Protein AF-A0A955X4P3-F1 (afdb_monomer)

Foldseek 3Di:
DDAQAEAEEADFADDPPDPADDDPFGHHLVLQFPVADQVLLLLLLVVLLPFDWQAFEPDFDADSPPRHTQHGTWGDLSHYIYRSSSSVCCNVRVGDTDPVSSVQSVDVHDPSPVCPCVLRVDHDYDYPPDPDPDPPSCVSYHYDNPSHQLVSLQSGQADADPQFDDQVLLQVLQVVLDDPQDHWGWDDDNQWTWTWDHHNNDTDTHTHRGYHSVVSNLSRLSRHDADPVAFDDQVVLQVLQVVDDAPFWGKGFLDDDVVVQKTKIKIATPPDDDPPSDDDDDDDDDFADKDADPRRMIIGMHGGHGPSSSNSCSVPVVRPPDSPPPCVVVVVVVVVVVPDPDPDDD

Solvent-accessible surface area (backbone atoms only — not comparable to full-atom values): 20036 Å² total; per-residue (Å²): 133,85,80,69,45,62,29,41,37,43,72,68,58,45,61,90,89,44,102,75,84,62,72,76,42,43,47,62,66,77,66,35,54,69,69,30,55,74,70,59,19,51,52,43,19,53,48,56,68,68,37,48,56,64,33,32,45,82,57,72,43,60,38,93,83,80,59,46,82,33,50,36,36,32,25,27,63,78,48,43,32,30,42,54,32,40,25,52,43,17,55,78,38,17,35,62,73,58,66,77,57,54,50,42,55,73,52,93,41,78,71,65,51,89,59,51,64,76,62,34,75,64,68,48,76,42,62,85,92,58,88,72,71,82,57,88,80,49,82,55,60,44,79,40,52,54,72,39,38,54,46,44,48,69,69,29,83,62,69,53,42,95,63,39,55,54,71,67,60,48,34,54,53,30,52,75,67,38,52,102,55,23,41,49,43,64,44,85,48,67,66,19,37,34,40,40,39,30,43,81,82,39,80,45,67,35,42,40,66,32,35,32,66,64,62,48,47,54,63,50,50,79,66,44,68,53,48,84,91,52,53,55,53,60,67,58,49,33,52,56,37,68,72,54,83,56,97,61,40,50,54,40,58,79,46,72,44,75,96,75,42,32,29,38,35,38,39,33,39,69,90,58,79,80,80,68,97,78,80,81,87,85,77,93,83,50,70,73,44,70,48,80,45,97,83,67,25,36,39,36,30,35,60,55,36,14,68,68,52,42,54,47,40,50,61,58,58,60,59,61,61,64,96,67,63,64,65,54,54,52,49,54,53,51,54,61,55,72,71,55,82,82,80,76,85,128

Mean predicted aligned error: 8.3 Å

Nearest PDB structures (foldseek):
  6m37-assembly1_C-2  TM=3.933E-01  e=4.438E+00  Bacillus subtilis subsp. subtilis str. 168
  5vl3-assembly4_E  TM=2.940E-01  e=4.438E+00  Mus musculus
  6bj2-assembly1_E  TM=1.758E-01  e=2.943E+00  Homo sapiens
  2hkh-assembly1_H  TM=1.773E-01  e=6.692E+00  Mus musculus

Radius of gyration: 22.98 Å; Cα contacts (8 Å, |Δi|>4): 540; chains: 1; bounding box: 61×50×58 Å

Secondary structure (DSSP, 8-state):
-PPPEEEEE------SS-SSSS-TTPPPGGGGTT-S-HHHHHHHHHHHHTSEEEEEESSPPBPTTT--B--SEEEE-SSEEEETTHHHHHHHH-----HHHHHHHHSS-S---TTHHHHSSS--EE-TTS-PPPPTT-TTEEEE-HHHHHHHHHHSPP---TTPPPHHHHHHHHHHH-BTTEEEEEEEETTEEEEEEEETTEEEEEEEE---HHHHHHHHHTT----GGGBPPHHHHHHHHHHS--SSEEEEEEEEEGGGTEEEEEEEETTPPPPPS-----S---TT-EEE-TTS-EEEEEE--BHHHHHHIIIIIISS--TTSHHHHHHHHHHHHHTS------

Structure (mmCIF, N/CA/C/O backbone):
data_AF-A0A955X4P3-F1
#
_entry.id   AF-A0A955X4P3-F1
#
loop_
_atom_site.group_PDB
_atom_site.id
_atom_site.type_symbol
_atom_site.label_atom_id
_atom_site.label_alt_id
_atom_site.label_comp_id
_atom_site.label_asym_id
_atom_site.label_entity_id
_atom_site.label_seq_id
_atom_site.pdbx_PDB_ins_code
_atom_site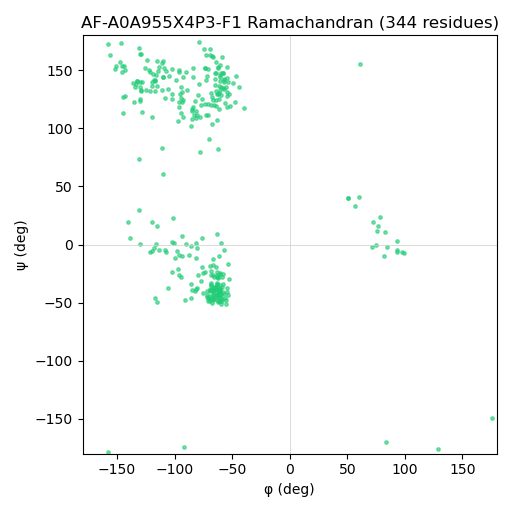.Cartn_x
_atom_site.Cartn_y
_atom_site.Cartn_z
_atom_site.occupancy
_atom_site.B_iso_or_equiv
_atom_site.auth_seq_id
_atom_site.auth_comp_id
_atom_site.auth_asym_id
_atom_site.auth_atom_id
_atom_site.pdbx_PDB_model_num
ATOM 1 N N . MET A 1 1 ? -11.609 32.412 4.216 1.00 49.28 1 MET A N 1
ATOM 2 C CA . MET A 1 1 ? -10.731 31.223 4.198 1.00 49.28 1 MET A CA 1
ATOM 3 C C . MET A 1 1 ? -11.564 30.040 4.663 1.00 49.28 1 MET A C 1
ATOM 5 O O . MET A 1 1 ? -11.996 30.043 5.808 1.00 49.28 1 MET A O 1
ATOM 9 N N . SER A 1 2 ? -11.904 29.105 3.779 1.00 59.25 2 SER A N 1
ATOM 10 C CA . SER A 1 2 ? -12.617 27.881 4.164 1.00 59.25 2 SER A CA 1
ATOM 11 C C . SER A 1 2 ? -11.696 27.015 5.026 1.00 59.25 2 SER A C 1
ATOM 13 O O . SER A 1 2 ? -10.557 26.759 4.642 1.00 59.25 2 SER A O 1
ATOM 15 N N . LYS A 1 3 ? -12.163 26.604 6.211 1.00 68.88 3 LYS A N 1
ATOM 16 C CA . LYS A 1 3 ? -11.425 25.690 7.091 1.00 68.88 3 LYS A CA 1
ATOM 17 C C . LYS A 1 3 ? -11.224 24.361 6.358 1.00 68.88 3 LYS A C 1
ATOM 19 O O . LYS A 1 3 ? -12.198 23.783 5.879 1.00 68.88 3 LYS A O 1
ATOM 24 N N . GLU A 1 4 ? -9.976 23.916 6.259 1.00 78.75 4 GLU A N 1
ATOM 25 C CA . GLU A 1 4 ? -9.631 22.607 5.706 1.00 78.75 4 GLU A CA 1
ATOM 26 C C . GLU A 1 4 ? -10.245 21.517 6.600 1.00 78.75 4 GLU A C 1
ATOM 28 O O . GLU A 1 4 ? -10.137 21.585 7.828 1.00 78.75 4 GLU A O 1
ATOM 33 N N . LEU A 1 5 ? -10.959 20.566 5.998 1.00 83.38 5 LEU A N 1
ATOM 34 C CA . LEU A 1 5 ? -11.615 19.471 6.712 1.00 83.38 5 LEU A CA 1
ATOM 35 C C . LEU A 1 5 ? -10.767 18.214 6.527 1.00 83.38 5 LEU A C 1
ATOM 37 O O . LEU A 1 5 ? -10.506 17.821 5.394 1.00 83.38 5 LEU A O 1
ATOM 41 N N . THR A 1 6 ? -10.361 17.571 7.617 1.00 89.00 6 THR A N 1
ATOM 42 C CA . THR A 1 6 ? -9.659 16.282 7.571 1.00 89.00 6 THR A CA 1
ATOM 43 C C . THR A 1 6 ? -10.592 15.187 8.068 1.00 89.00 6 THR A C 1
ATOM 45 O O . THR A 1 6 ? -11.134 15.311 9.164 1.00 89.00 6 THR A O 1
ATOM 48 N N . LEU A 1 7 ? -10.772 14.135 7.269 1.00 91.94 7 LEU A N 1
ATOM 49 C CA . LEU A 1 7 ? -11.455 12.909 7.672 1.00 91.94 7 LEU A CA 1
ATOM 50 C C . LEU A 1 7 ? -10.428 11.879 8.140 1.00 91.94 7 LEU A C 1
ATOM 52 O O . LEU A 1 7 ? -9.464 11.589 7.428 1.00 91.94 7 LEU A O 1
ATOM 56 N N . GLU A 1 8 ? -10.658 11.306 9.314 1.00 94.12 8 GLU A N 1
ATOM 57 C CA . GLU A 1 8 ? -9.875 10.182 9.818 1.00 94.12 8 GLU A CA 1
ATOM 58 C C . GLU A 1 8 ? -10.433 8.875 9.245 1.00 94.12 8 GLU A C 1
ATOM 60 O O . GLU A 1 8 ? -11.593 8.514 9.446 1.00 94.12 8 GLU A O 1
ATOM 65 N N . MET A 1 9 ? -9.610 8.170 8.486 1.00 95.31 9 MET A N 1
ATOM 66 C CA . MET A 1 9 ? -9.970 6.925 7.822 1.00 95.31 9 MET A CA 1
ATOM 67 C C . MET A 1 9 ? -9.938 5.783 8.835 1.00 95.31 9 MET A C 1
ATOM 69 O O . MET A 1 9 ? -9.006 5.713 9.623 1.00 95.31 9 MET A O 1
ATOM 73 N N . VAL A 1 10 ? -10.913 4.872 8.815 1.00 97.00 10 VAL A N 1
ATOM 74 C CA . VAL A 1 10 ? -11.000 3.736 9.753 1.00 97.00 10 VAL A CA 1
ATOM 75 C C . VAL A 1 10 ? -11.584 2.499 9.070 1.00 97.00 10 VAL A C 1
ATOM 77 O O . VAL A 1 10 ? -12.410 2.613 8.165 1.00 97.00 10 VAL A O 1
ATOM 80 N N . GLY A 1 11 ? -11.155 1.304 9.490 1.00 96.19 11 GLY A N 1
ATOM 81 C CA . GLY A 1 11 ? -11.701 0.041 8.980 1.00 96.19 11 GLY A CA 1
ATOM 82 C C . GLY A 1 11 ? -11.179 -0.387 7.610 1.00 96.19 11 GLY A C 1
ATOM 83 O O . GLY A 1 11 ? -11.855 -1.134 6.904 1.00 96.19 11 GLY A O 1
ATOM 84 N N . TYR A 1 12 ? -9.996 0.096 7.232 1.00 94.56 12 TYR A N 1
ATOM 85 C CA . TYR A 1 12 ? -9.274 -0.361 6.048 1.00 94.56 12 TYR A CA 1
ATOM 86 C C . TYR A 1 12 ? -8.304 -1.466 6.460 1.00 94.56 12 TYR A C 1
ATOM 88 O O . TYR A 1 12 ? -7.549 -1.303 7.422 1.00 94.56 12 TYR A O 1
ATOM 96 N N . TRP A 1 13 ? -8.337 -2.571 5.722 1.00 94.06 13 TRP A N 1
ATOM 97 C CA . TRP A 1 13 ? -7.683 -3.831 6.069 1.00 94.06 13 TRP A CA 1
ATOM 98 C C . TRP A 1 13 ? -6.688 -4.253 4.995 1.00 94.06 13 TRP A C 1
ATOM 100 O O . TRP A 1 13 ? -6.935 -4.009 3.811 1.00 94.06 13 TRP A O 1
ATOM 110 N N . ALA A 1 14 ? -5.616 -4.939 5.397 1.00 89.75 14 ALA A N 1
ATOM 111 C CA . ALA A 1 14 ? -4.715 -5.598 4.457 1.00 89.75 14 ALA A CA 1
ATOM 112 C C . ALA A 1 14 ? -5.484 -6.611 3.590 1.00 89.75 14 ALA A C 1
ATOM 114 O O . ALA A 1 14 ? -6.477 -7.206 4.025 1.00 89.75 14 ALA A O 1
ATOM 115 N N . SER A 1 15 ? -5.054 -6.781 2.340 1.00 79.62 15 SER A N 1
ATOM 116 C CA . SER A 1 15 ? -5.562 -7.849 1.475 1.00 79.62 15 SER A CA 1
ATOM 117 C C . SER A 1 15 ? -5.031 -9.203 1.959 1.00 79.62 15 SER A C 1
ATOM 119 O O . SER A 1 15 ? -3.918 -9.276 2.470 1.00 79.62 15 SER A O 1
ATOM 121 N N . LEU A 1 16 ? -5.836 -10.264 1.831 1.00 67.00 16 LEU A N 1
ATOM 122 C CA . LEU A 1 16 ? -5.418 -11.633 2.172 1.00 67.00 16 LEU A CA 1
ATOM 123 C C . LEU A 1 16 ? -4.592 -12.283 1.063 1.00 67.00 16 LEU A C 1
ATOM 125 O O . LEU A 1 16 ? -3.675 -13.046 1.345 1.00 67.00 16 LEU A O 1
ATOM 129 N N . ASP A 1 17 ? -4.978 -12.000 -0.181 1.00 54.81 17 ASP A N 1
ATOM 130 C CA . ASP A 1 17 ? -4.582 -12.782 -1.355 1.00 54.81 17 ASP A CA 1
ATOM 131 C C . ASP A 1 17 ? -3.562 -12.052 -2.224 1.00 54.81 17 ASP A C 1
ATOM 133 O O . ASP A 1 17 ? -3.057 -12.599 -3.200 1.00 54.81 17 ASP A O 1
ATOM 137 N N . THR A 1 18 ? -3.277 -10.796 -1.898 1.00 50.31 18 THR A N 1
ATOM 138 C CA . THR A 1 18 ? -2.314 -9.997 -2.631 1.00 50.31 18 THR A CA 1
ATOM 139 C C . THR A 1 18 ? -1.437 -9.276 -1.635 1.00 50.31 18 THR A C 1
ATOM 141 O O . THR A 1 18 ? -1.903 -8.455 -0.847 1.00 50.31 18 THR A O 1
ATOM 144 N N . ASP A 1 19 ? -0.137 -9.513 -1.748 1.00 51.69 19 ASP A N 1
ATOM 145 C CA . ASP A 1 19 ? 0.867 -8.609 -1.206 1.00 51.69 19 ASP A CA 1
ATOM 146 C C . ASP A 1 19 ? 0.710 -7.172 -1.769 1.00 51.69 19 ASP A C 1
ATOM 148 O O . ASP A 1 19 ? 1.418 -6.278 -1.324 1.00 51.69 19 ASP A O 1
ATOM 152 N N . ASP A 1 20 ? -0.196 -6.911 -2.721 1.00 52.44 20 ASP A N 1
ATOM 153 C CA . ASP A 1 20 ? 0.110 -6.011 -3.834 1.00 52.44 20 ASP A CA 1
ATOM 154 C C . ASP A 1 20 ? -0.774 -4.771 -4.046 1.00 52.44 20 ASP A C 1
ATOM 156 O O . ASP A 1 20 ? -0.419 -3.951 -4.880 1.00 52.44 20 ASP A O 1
ATOM 160 N N . GLU A 1 21 ? -1.886 -4.541 -3.335 1.00 52.06 21 GLU A N 1
ATOM 161 C CA . GLU A 1 21 ? -2.761 -3.396 -3.713 1.00 52.06 21 GLU A CA 1
ATOM 162 C C . GLU A 1 21 ? -3.181 -2.448 -2.581 1.00 52.06 21 GLU A C 1
ATOM 164 O O . GLU A 1 21 ? -3.891 -1.466 -2.806 1.00 52.06 21 GLU A O 1
ATOM 169 N N . GLY A 1 22 ? -2.740 -2.701 -1.349 1.00 63.69 22 GLY A N 1
ATOM 170 C CA . GLY A 1 22 ? -3.047 -1.837 -0.209 1.00 63.69 22 GLY A CA 1
ATOM 171 C C . GLY A 1 22 ? -1.934 -0.828 0.092 1.00 63.69 22 GLY A C 1
ATOM 172 O O . GLY A 1 22 ? -0.761 -1.154 -0.079 1.00 63.69 22 GLY A O 1
ATOM 173 N N . PRO A 1 23 ? -2.258 0.365 0.633 1.00 70.12 23 PRO A N 1
ATOM 174 C CA . PRO A 1 23 ? -1.292 1.157 1.385 1.00 70.12 23 PRO A CA 1
ATOM 175 C C . PRO A 1 23 ? -0.497 0.267 2.355 1.00 70.12 23 PRO A C 1
ATOM 177 O O . PRO A 1 23 ? -1.104 -0.567 3.040 1.00 70.12 23 PRO A O 1
ATOM 180 N N . PRO A 1 24 ? 0.835 0.418 2.443 1.00 78.31 24 PRO A N 1
ATOM 181 C CA . PRO A 1 24 ? 1.623 -0.379 3.368 1.00 78.31 24 PRO A CA 1
ATOM 182 C C . PRO A 1 24 ? 1.165 -0.132 4.807 1.00 78.31 24 PRO A C 1
ATOM 184 O O . PRO A 1 24 ? 0.754 0.971 5.173 1.00 78.31 24 PRO A O 1
ATOM 187 N N . GLY A 1 25 ? 1.238 -1.182 5.621 1.00 84.25 25 GLY A N 1
ATOM 188 C CA . GLY A 1 25 ? 0.900 -1.125 7.042 1.00 84.25 25 GLY A CA 1
ATOM 189 C C . GLY A 1 25 ? -0.592 -1.111 7.366 1.00 84.25 25 GLY A C 1
ATOM 190 O O . GLY A 1 25 ? -0.964 -0.792 8.496 1.00 84.25 25 GLY A O 1
ATOM 191 N N . LEU A 1 26 ? -1.458 -1.472 6.413 1.00 91.19 26 LEU A N 1
ATOM 192 C CA . LEU A 1 26 ? -2.841 -1.795 6.747 1.00 91.19 26 LEU A CA 1
ATOM 193 C C . LEU A 1 26 ? -2.899 -3.001 7.705 1.00 91.19 26 LEU A C 1
ATOM 195 O O . LEU A 1 26 ? -2.189 -3.983 7.495 1.00 91.19 26 LEU A O 1
ATOM 199 N N . PRO A 1 27 ? -3.746 -2.953 8.747 1.00 93.12 27 PRO A N 1
ATOM 200 C CA . PRO A 1 27 ? -3.848 -4.041 9.710 1.00 93.12 27 PRO A CA 1
ATOM 201 C C . PRO A 1 27 ? -4.567 -5.272 9.151 1.00 93.12 27 PRO A C 1
ATOM 203 O O . PRO A 1 27 ? -5.472 -5.159 8.318 1.00 93.12 27 PRO A O 1
ATOM 206 N N . ASP A 1 28 ? -4.224 -6.447 9.682 1.00 92.88 28 ASP A N 1
ATOM 207 C CA . ASP A 1 28 ? -5.004 -7.671 9.491 1.00 92.88 28 ASP A CA 1
ATOM 208 C C . ASP A 1 28 ? -6.145 -7.737 10.529 1.00 92.88 28 ASP A C 1
ATOM 210 O O . ASP A 1 28 ? -5.882 -7.836 11.734 1.00 92.88 28 ASP A O 1
ATOM 214 N N . PRO A 1 29 ? -7.423 -7.719 10.105 1.00 95.44 29 PRO A N 1
ATOM 215 C CA . PRO A 1 29 ? -8.558 -7.732 11.025 1.00 95.44 29 PRO A CA 1
ATOM 216 C C . PRO A 1 29 ? -8.647 -9.016 11.860 1.00 95.44 29 PRO A C 1
ATOM 218 O O . PRO A 1 29 ? -9.288 -9.010 12.912 1.00 95.44 29 PRO A O 1
ATOM 221 N N . ARG A 1 30 ? -7.995 -10.113 11.449 1.00 94.94 30 ARG A N 1
ATOM 222 C CA . ARG A 1 30 ? -7.978 -11.379 12.202 1.00 94.94 30 ARG A CA 1
ATOM 223 C C . ARG A 1 30 ? -7.324 -11.229 13.575 1.00 94.94 30 ARG A C 1
ATOM 225 O O . ARG A 1 30 ? -7.741 -11.897 14.517 1.00 94.94 30 ARG A O 1
ATOM 232 N N . GLY A 1 31 ? -6.382 -10.294 13.725 1.00 93.88 31 GLY A N 1
ATOM 233 C CA . GLY A 1 31 ? -5.756 -9.977 15.012 1.00 93.88 31 GLY A CA 1
ATOM 234 C C . GLY A 1 31 ? -6.705 -9.350 16.044 1.00 93.88 31 GLY A C 1
ATOM 235 O O . GLY A 1 31 ? -6.357 -9.268 17.222 1.00 93.88 31 GLY A O 1
ATOM 236 N N . LEU A 1 32 ? -7.901 -8.927 15.621 1.00 95.69 32 LEU A N 1
ATOM 237 C CA . LEU A 1 32 ? -8.857 -8.152 16.417 1.00 95.69 32 LEU A CA 1
ATOM 238 C C . LEU A 1 32 ? -10.162 -8.898 16.741 1.00 95.69 32 LEU A C 1
ATOM 240 O O . LEU A 1 32 ? -10.997 -8.364 17.472 1.00 95.69 32 LEU A O 1
ATOM 244 N N . VAL A 1 33 ? -10.354 -10.106 16.208 1.00 96.69 33 VAL A N 1
ATOM 245 C CA . VAL A 1 33 ? -11.608 -10.867 16.339 1.00 96.69 33 VAL A CA 1
ATOM 246 C C . VAL A 1 33 ? -11.951 -11.138 17.804 1.00 96.69 33 VAL A C 1
ATOM 248 O O . VAL A 1 33 ? -11.093 -11.540 18.588 1.00 96.69 33 VAL A O 1
ATOM 251 N N . GLY A 1 34 ? -13.223 -10.946 18.164 1.00 93.38 34 GLY A N 1
ATOM 252 C CA . GLY A 1 34 ? -13.746 -11.302 19.488 1.00 93.38 34 GLY A CA 1
ATOM 253 C C . GLY A 1 34 ? -13.360 -10.349 20.621 1.00 93.38 34 GLY A C 1
ATOM 254 O O . GLY A 1 34 ? -13.549 -10.699 21.783 1.00 93.38 34 GLY A O 1
ATOM 255 N N . ARG A 1 35 ? -12.808 -9.167 20.318 1.00 92.38 35 ARG A N 1
ATOM 256 C CA . ARG A 1 35 ? -12.302 -8.225 21.336 1.00 92.38 35 ARG A CA 1
ATOM 257 C C . ARG A 1 35 ? -13.274 -7.096 21.700 1.00 92.38 35 ARG A C 1
ATOM 259 O O . ARG A 1 35 ? -12.982 -6.332 22.612 1.00 92.38 35 ARG A O 1
ATOM 266 N N . CYS A 1 36 ? -14.409 -6.978 21.011 1.00 91.81 36 CYS A N 1
ATOM 267 C CA . CYS A 1 36 ? -15.490 -6.039 21.328 1.00 91.81 36 CYS A CA 1
ATOM 268 C C . CYS A 1 36 ? -16.687 -6.767 21.965 1.00 91.81 36 CYS A C 1
ATOM 270 O O . CYS A 1 36 ? -17.008 -7.895 21.590 1.00 91.81 36 CYS A O 1
ATOM 272 N N . GLY A 1 37 ? -17.387 -6.128 22.909 1.00 92.88 37 GLY A N 1
ATOM 273 C CA . GLY A 1 37 ? -18.596 -6.699 23.503 1.00 92.88 37 GLY A CA 1
ATOM 274 C C . GLY A 1 37 ? -19.736 -6.866 22.486 1.00 92.88 37 GLY A C 1
ATOM 275 O O . GLY A 1 37 ? -19.909 -6.058 21.574 1.00 92.88 37 GLY A O 1
ATOM 276 N N . ILE A 1 38 ? -20.580 -7.893 22.647 1.00 91.50 38 ILE A N 1
ATOM 277 C CA . ILE A 1 38 ? -21.703 -8.173 21.722 1.00 91.50 38 ILE A CA 1
ATOM 278 C C . ILE A 1 38 ? -22.717 -7.015 21.674 1.00 91.50 38 ILE A C 1
ATOM 280 O O . ILE A 1 38 ? -23.246 -6.678 20.615 1.00 91.50 38 ILE A O 1
ATOM 284 N N . VAL A 1 39 ? -23.023 -6.411 22.824 1.00 88.44 39 VAL A N 1
ATOM 285 C CA . VAL A 1 39 ? -23.986 -5.299 22.901 1.00 88.44 39 VAL A CA 1
ATOM 286 C C . VAL A 1 39 ? -23.411 -4.050 22.234 1.00 88.44 39 VAL A C 1
ATOM 288 O O . VAL A 1 39 ? -24.057 -3.468 21.363 1.00 88.44 39 VAL A O 1
ATOM 291 N N . GLU A 1 40 ? -22.174 -3.699 22.584 1.00 91.50 40 GLU A N 1
ATOM 292 C CA . GLU A 1 40 ? -21.441 -2.558 22.026 1.00 91.50 40 GLU A CA 1
ATOM 293 C C . GLU A 1 40 ? -21.284 -2.680 20.508 1.00 91.50 40 GLU A C 1
ATOM 295 O O . GLU A 1 40 ? -21.609 -1.749 19.772 1.00 91.50 40 GLU A O 1
ATOM 300 N N . SER A 1 41 ? -20.883 -3.856 20.017 1.00 93.88 41 SER A N 1
ATOM 301 C CA . SER A 1 41 ? -20.715 -4.102 18.582 1.00 93.88 41 SER A CA 1
ATOM 302 C C . SER A 1 41 ? -22.010 -3.919 17.791 1.00 93.88 41 SER A C 1
ATOM 304 O O . SER A 1 41 ? -21.993 -3.342 16.705 1.00 93.88 41 SER A O 1
ATOM 306 N N . ARG A 1 42 ? -23.163 -4.333 18.325 1.00 93.56 42 ARG A N 1
ATOM 307 C CA . ARG A 1 42 ? -24.455 -4.117 17.650 1.00 93.56 42 ARG A CA 1
ATOM 308 C C . ARG A 1 42 ? -24.829 -2.639 17.561 1.00 93.56 42 ARG A C 1
ATOM 310 O O . ARG A 1 42 ? -25.348 -2.218 16.529 1.00 93.56 42 ARG A O 1
ATOM 317 N N . GLN A 1 43 ? -24.598 -1.861 18.618 1.00 92.12 43 GLN A N 1
ATOM 318 C CA . GLN A 1 43 ? -24.861 -0.419 18.604 1.00 92.12 43 GLN A CA 1
ATOM 319 C C . GLN A 1 43 ? -23.922 0.300 17.632 1.00 92.12 43 GLN A C 1
ATOM 321 O O . GLN A 1 43 ? -24.376 1.068 16.783 1.00 92.12 43 GLN A O 1
ATOM 326 N N . LEU A 1 44 ? -22.631 -0.016 17.703 1.00 94.62 44 LEU A N 1
ATOM 327 C CA . LEU A 1 44 ? -21.608 0.548 16.835 1.00 94.62 44 LEU A CA 1
ATOM 328 C C . LEU A 1 44 ? -21.861 0.210 15.358 1.00 94.62 44 LEU A C 1
ATOM 330 O O . LEU A 1 44 ? -21.772 1.092 14.510 1.00 94.62 44 LEU A O 1
ATOM 334 N N . ALA A 1 45 ? -22.263 -1.023 15.038 1.00 96.38 45 ALA A N 1
ATOM 335 C CA . ALA A 1 45 ? -22.616 -1.406 13.672 1.00 96.38 45 ALA A CA 1
ATOM 336 C C . ALA A 1 45 ? -23.804 -0.599 13.119 1.00 96.38 45 ALA A C 1
ATOM 338 O O . ALA A 1 45 ? -23.724 -0.108 11.996 1.00 96.38 45 ALA A O 1
ATOM 339 N N . LYS A 1 46 ? -24.865 -0.385 13.916 1.00 94.62 46 LYS A N 1
ATOM 340 C CA . LYS A 1 46 ? -26.003 0.464 13.510 1.00 94.62 46 LYS A CA 1
ATOM 341 C C . LYS A 1 46 ? -25.575 1.903 13.234 1.00 94.62 46 LYS A C 1
ATOM 343 O O . LYS A 1 46 ? -26.028 2.502 12.262 1.00 94.62 46 LYS A O 1
ATOM 348 N N . TYR A 1 47 ? -24.702 2.453 14.076 1.00 94.50 47 TYR A N 1
ATOM 349 C CA . TYR A 1 47 ? -24.132 3.781 13.860 1.00 94.50 47 TYR A CA 1
ATOM 350 C C . TYR A 1 47 ? -23.355 3.837 12.532 1.00 94.50 47 TYR A C 1
ATOM 352 O O . TYR A 1 47 ? -23.626 4.712 11.709 1.00 94.50 47 TYR A O 1
ATOM 360 N N . LEU A 1 48 ? -22.478 2.862 12.267 1.00 96.06 48 LEU A N 1
ATOM 361 C CA . LEU A 1 48 ? -21.695 2.785 11.027 1.00 96.06 48 LEU A CA 1
ATOM 362 C C . LEU A 1 48 ? -22.573 2.666 9.771 1.00 96.06 48 LEU A C 1
ATOM 364 O O . LEU A 1 48 ? -22.260 3.276 8.751 1.00 96.06 48 LEU A O 1
ATOM 368 N N . GLU A 1 49 ? -23.671 1.908 9.840 1.00 95.56 49 GLU A N 1
ATOM 369 C CA . GLU A 1 49 ? -24.648 1.744 8.750 1.00 95.56 49 GLU A CA 1
ATOM 370 C C . GLU A 1 49 ? -25.448 3.030 8.474 1.00 95.56 49 GLU A C 1
ATOM 372 O O . GLU A 1 49 ? -25.950 3.217 7.367 1.00 95.56 49 GLU A O 1
ATOM 377 N N . SER A 1 50 ? -25.538 3.938 9.452 1.00 92.81 50 SER A N 1
ATOM 378 C CA . SER A 1 50 ? -26.262 5.212 9.339 1.00 92.81 50 SER A CA 1
ATOM 379 C C . SER A 1 50 ? -25.450 6.360 8.718 1.00 92.81 50 SER A C 1
ATOM 381 O O . SER A 1 50 ? -25.968 7.474 8.578 1.00 92.81 50 SER A O 1
ATOM 383 N N . GLY A 1 51 ? -24.182 6.107 8.369 1.00 91.75 51 GLY A N 1
ATOM 384 C CA . GLY A 1 51 ? -23.271 7.106 7.810 1.00 91.75 51 GLY A CA 1
ATOM 385 C C . GLY A 1 51 ? -23.712 7.655 6.448 1.00 91.75 51 GLY A C 1
ATOM 386 O O . GLY A 1 51 ? -24.441 7.016 5.688 1.00 91.75 51 GLY A O 1
ATOM 387 N N . VAL A 1 52 ? -23.237 8.856 6.116 1.00 89.62 52 VAL A N 1
ATOM 388 C CA . VAL A 1 52 ? -23.498 9.513 4.827 1.00 89.62 52 VAL A CA 1
ATOM 389 C C . VAL A 1 52 ? -22.565 8.936 3.768 1.00 89.62 52 VAL A C 1
ATOM 391 O O . VAL A 1 52 ? -21.353 8.899 3.966 1.00 89.62 52 VAL A O 1
ATOM 394 N N . VAL A 1 53 ? -23.112 8.500 2.632 1.00 89.06 53 VAL A N 1
ATOM 395 C CA . VAL A 1 53 ? -22.315 7.984 1.509 1.00 89.06 53 VAL A CA 1
ATOM 396 C C . VAL A 1 53 ? -21.504 9.118 0.884 1.00 89.06 53 VAL A C 1
ATOM 398 O O . VAL A 1 53 ? -22.081 10.061 0.352 1.00 89.06 53 VAL A O 1
ATOM 401 N N . ILE A 1 54 ? -20.176 8.997 0.888 1.00 86.25 54 ILE A N 1
ATOM 402 C CA . ILE A 1 54 ? -19.268 9.945 0.216 1.00 86.25 54 ILE A CA 1
ATOM 403 C C . ILE A 1 54 ? -18.734 9.412 -1.109 1.00 86.25 54 ILE A C 1
ATOM 405 O O . ILE A 1 54 ? -18.353 10.190 -1.983 1.00 86.25 54 ILE A O 1
ATOM 409 N N . ARG A 1 55 ? -18.709 8.086 -1.280 1.00 85.88 55 ARG A N 1
ATOM 410 C CA . ARG A 1 55 ? -18.220 7.442 -2.501 1.00 85.88 55 ARG A CA 1
ATOM 411 C C . ARG A 1 55 ? -18.899 6.103 -2.733 1.00 85.88 55 ARG A C 1
ATOM 413 O O . ARG A 1 55 ? -19.312 5.425 -1.792 1.00 85.88 55 ARG A O 1
ATOM 420 N N . SER A 1 56 ? -19.022 5.713 -3.995 1.00 87.50 56 SER A N 1
ATOM 421 C CA . SER A 1 56 ? -19.452 4.374 -4.393 1.00 87.50 56 SER A CA 1
ATOM 422 C C . SER A 1 56 ? -18.568 3.861 -5.523 1.00 87.50 56 SER A C 1
ATOM 424 O O . SER A 1 56 ? -18.211 4.603 -6.436 1.00 87.50 56 SER A O 1
ATOM 426 N N . TYR A 1 57 ? -18.212 2.587 -5.457 1.00 85.56 57 TYR A N 1
ATOM 427 C CA . TYR A 1 57 ? -17.338 1.929 -6.423 1.00 85.56 57 TYR A CA 1
ATOM 428 C C . TYR A 1 57 ? -18.122 0.929 -7.274 1.00 85.56 57 TYR A C 1
ATOM 430 O O . TYR A 1 57 ? -19.178 0.446 -6.871 1.00 85.56 57 TYR A O 1
ATOM 438 N N . MET A 1 58 ? -17.615 0.589 -8.460 1.00 85.00 58 MET A N 1
ATOM 439 C CA . MET A 1 58 ? -18.291 -0.354 -9.368 1.00 85.00 58 MET A CA 1
ATOM 440 C C . MET A 1 58 ? -18.085 -1.843 -9.025 1.00 85.00 58 MET A C 1
ATOM 442 O O . MET A 1 58 ? -18.672 -2.696 -9.685 1.00 85.00 58 MET A O 1
ATOM 446 N N . GLY A 1 59 ? -17.290 -2.171 -8.005 1.00 84.44 59 GLY A N 1
ATOM 447 C CA . GLY A 1 59 ? -17.096 -3.540 -7.510 1.00 84.44 59 GLY A CA 1
ATOM 448 C C . GLY A 1 59 ? -17.414 -3.651 -6.023 1.00 84.44 59 GLY A C 1
ATOM 449 O O . GLY A 1 59 ? -17.391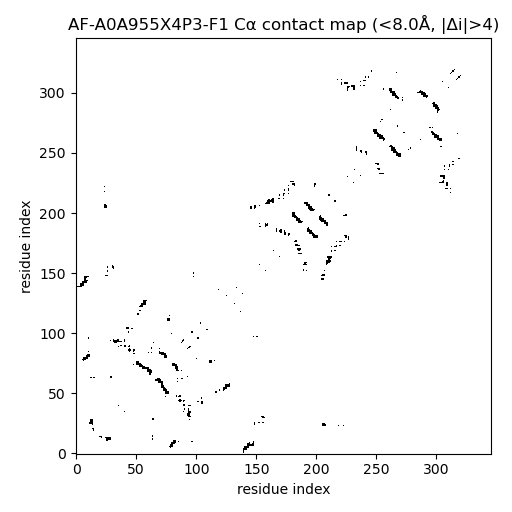 -2.640 -5.326 1.00 84.44 59 GLY A O 1
ATOM 450 N N . SER A 1 60 ? -17.708 -4.859 -5.535 1.00 87.12 60 SER A N 1
ATOM 451 C CA . SER A 1 60 ? -17.896 -5.119 -4.105 1.00 87.12 60 SER A CA 1
ATOM 452 C C . SER A 1 60 ? -16.625 -5.645 -3.439 1.00 87.12 60 SER A C 1
ATOM 454 O O . SER A 1 60 ? -15.797 -6.315 -4.058 1.00 87.12 60 SER A O 1
ATOM 456 N N . ALA A 1 61 ? -16.455 -5.307 -2.162 1.00 90.06 61 ALA A N 1
ATOM 457 C CA . ALA A 1 61 ? -15.414 -5.863 -1.313 1.00 90.06 61 ALA A CA 1
ATOM 458 C C . ALA A 1 61 ? -15.929 -7.125 -0.602 1.00 90.06 61 ALA A C 1
ATOM 460 O O . ALA A 1 61 ? -17.103 -7.212 -0.252 1.00 90.06 61 ALA A O 1
ATOM 461 N N . ALA A 1 62 ? -15.036 -8.080 -0.334 1.00 93.00 62 ALA A N 1
ATOM 462 C CA . ALA A 1 62 ? -15.321 -9.266 0.478 1.00 93.00 62 ALA A CA 1
ATOM 463 C C . ALA A 1 62 ? -14.751 -9.137 1.903 1.00 93.00 62 ALA A C 1
ATOM 465 O O . ALA A 1 62 ? -13.730 -8.485 2.117 1.00 93.00 62 ALA A O 1
ATOM 466 N N . CYS A 1 63 ? -15.351 -9.775 2.899 1.00 95.69 63 CYS A N 1
ATOM 467 C CA . CYS A 1 63 ? -14.800 -9.819 4.248 1.00 95.69 63 CYS A CA 1
ATOM 468 C C . CYS A 1 63 ? -13.508 -10.654 4.278 1.00 95.69 63 CYS A C 1
ATOM 470 O O . CYS A 1 63 ? -13.486 -11.797 3.837 1.00 95.69 63 CYS A O 1
ATOM 472 N N . ARG A 1 64 ? -12.442 -10.114 4.874 1.00 94.19 64 ARG A N 1
ATOM 473 C CA . ARG A 1 64 ? -11.127 -10.770 5.052 1.00 94.19 64 ARG A CA 1
ATOM 474 C C . ARG A 1 64 ? -11.112 -11.831 6.165 1.00 94.19 64 ARG A C 1
ATOM 476 O O . ARG A 1 64 ? -10.061 -12.346 6.521 1.00 94.19 64 ARG A O 1
ATOM 483 N N . ILE A 1 65 ? -12.261 -12.127 6.764 1.00 95.50 65 ILE A N 1
ATOM 484 C CA . ILE A 1 65 ? -12.390 -13.170 7.789 1.00 95.50 65 ILE A CA 1
ATOM 485 C C . ILE A 1 65 ? -13.292 -14.292 7.275 1.00 95.50 65 ILE A C 1
ATOM 487 O O . ILE A 1 65 ? -12.905 -15.453 7.337 1.00 95.50 65 ILE A O 1
ATOM 491 N N . CYS A 1 66 ? -14.471 -13.959 6.738 1.00 96.25 66 CYS A N 1
ATOM 492 C CA . CYS A 1 66 ? -15.456 -14.959 6.306 1.00 96.25 66 CYS A CA 1
ATOM 493 C C . CYS A 1 66 ? -15.788 -14.953 4.803 1.00 96.25 66 CYS A C 1
ATOM 495 O O . CYS A 1 66 ? -16.592 -15.769 4.363 1.00 96.25 66 CYS A O 1
ATOM 497 N N . GLY A 1 67 ? -15.227 -14.035 4.011 1.00 94.75 67 GLY A N 1
ATOM 498 C CA . GLY A 1 67 ? -15.471 -13.949 2.566 1.00 94.75 67 GLY A CA 1
ATOM 499 C C . GLY A 1 67 ? -16.827 -13.364 2.147 1.00 94.75 67 GLY A C 1
ATOM 500 O O . GLY A 1 67 ? -17.076 -13.247 0.951 1.00 94.75 67 GLY A O 1
ATOM 501 N N . ALA A 1 68 ? -17.698 -12.975 3.085 1.00 96.44 68 ALA A N 1
ATOM 502 C CA . ALA A 1 68 ? -19.000 -12.378 2.767 1.00 96.44 68 ALA A CA 1
ATOM 503 C C . AL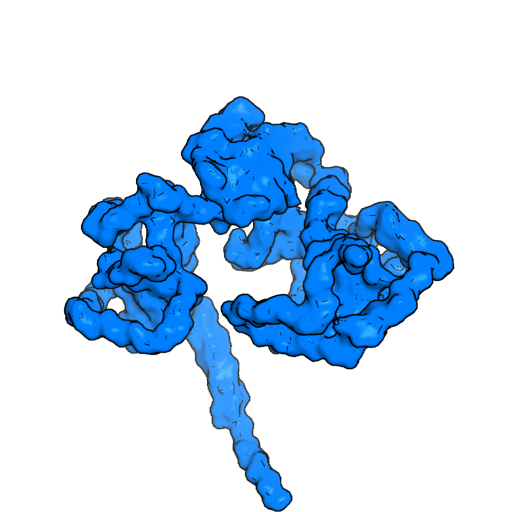A A 1 68 ? -18.864 -11.082 1.947 1.00 96.44 68 ALA A C 1
ATOM 505 O O . ALA A 1 68 ? -17.920 -10.326 2.154 1.00 96.44 68 ALA A O 1
ATOM 506 N N . ASP A 1 69 ? -19.817 -10.787 1.060 1.00 95.94 69 ASP A N 1
ATOM 507 C CA . ASP A 1 69 ? -19.885 -9.480 0.392 1.00 95.94 69 ASP A CA 1
ATOM 508 C C . ASP A 1 69 ? -20.203 -8.389 1.431 1.00 95.94 69 ASP A C 1
ATOM 510 O O . ASP A 1 69 ? -21.181 -8.488 2.176 1.00 95.94 69 ASP A O 1
ATOM 514 N N . VAL A 1 70 ? -19.353 -7.364 1.502 1.00 96.12 70 VAL A N 1
ATOM 515 C CA . VAL A 1 70 ? -19.454 -6.261 2.468 1.00 96.12 70 VAL A CA 1
ATOM 516 C C . VAL A 1 70 ? -19.725 -4.902 1.801 1.00 96.12 70 VAL A C 1
ATOM 518 O O . VAL A 1 70 ? -19.600 -3.840 2.422 1.00 96.12 70 VAL A O 1
ATOM 521 N N . GLY A 1 71 ? -20.150 -4.920 0.538 1.00 93.44 71 GLY A N 1
ATOM 522 C CA . GLY A 1 71 ? -20.568 -3.747 -0.217 1.00 93.44 71 GLY A CA 1
ATOM 523 C C . GLY A 1 71 ? -19.422 -2.971 -0.866 1.00 93.44 71 GLY A C 1
ATOM 524 O O . GLY A 1 71 ? -18.284 -3.428 -0.958 1.00 93.44 71 GLY A O 1
ATOM 525 N N . ASN A 1 72 ? -19.755 -1.785 -1.372 1.00 93.81 72 ASN A N 1
ATOM 526 C CA . ASN A 1 72 ? -18.929 -1.008 -2.301 1.00 93.81 72 ASN A CA 1
ATOM 527 C C . ASN A 1 72 ? -18.932 0.502 -2.021 1.00 93.81 72 ASN A C 1
ATOM 529 O O . ASN A 1 72 ? -18.661 1.298 -2.923 1.00 93.81 72 ASN A O 1
ATOM 533 N N . LYS A 1 73 ? -19.315 0.924 -0.814 1.00 94.19 73 LYS A N 1
ATOM 534 C CA . LYS A 1 73 ? -19.473 2.345 -0.481 1.00 94.19 73 LYS A CA 1
ATOM 535 C C . LYS A 1 73 ? -18.447 2.781 0.551 1.00 94.19 73 LYS A C 1
ATOM 537 O O . LYS A 1 73 ? -18.030 1.985 1.386 1.00 94.19 73 LYS A O 1
ATOM 542 N N . GLU A 1 74 ? -18.106 4.061 0.527 1.00 93.25 74 GLU A N 1
ATOM 543 C CA . GLU A 1 74 ? -17.477 4.747 1.656 1.00 93.25 74 GLU A CA 1
ATOM 544 C C . GLU A 1 74 ? -18.507 5.654 2.313 1.00 93.25 74 GLU A C 1
ATOM 546 O O . GLU A 1 74 ? -19.245 6.378 1.634 1.00 93.25 74 GLU A O 1
ATOM 551 N N . LEU A 1 75 ? -18.553 5.589 3.635 1.00 93.69 75 LEU A N 1
ATOM 552 C CA . LEU A 1 75 ? -19.456 6.322 4.502 1.00 93.69 75 LEU A CA 1
ATOM 553 C C . LEU A 1 75 ? -18.655 7.290 5.380 1.00 93.69 75 LEU A C 1
ATOM 555 O O . LEU A 1 75 ? -17.462 7.090 5.607 1.00 93.69 75 LEU A O 1
ATOM 559 N N . THR A 1 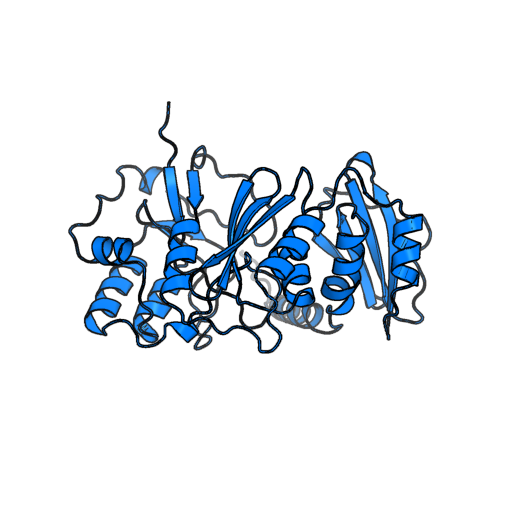76 ? -19.309 8.329 5.891 1.00 92.69 76 THR A N 1
ATOM 560 C CA . THR A 1 76 ? -18.727 9.268 6.855 1.00 92.69 76 THR A CA 1
ATOM 561 C C . THR A 1 76 ? -19.779 9.804 7.827 1.00 92.69 76 THR A C 1
ATOM 563 O O . THR A 1 76 ? -20.963 9.876 7.493 1.00 92.69 76 THR A O 1
ATOM 566 N N . ASP A 1 77 ? -19.343 10.264 8.998 1.00 90.12 77 ASP A N 1
ATOM 567 C CA . ASP A 1 77 ? -20.106 11.158 9.884 1.00 90.12 77 ASP A CA 1
ATOM 568 C C . ASP A 1 77 ? -19.629 12.625 9.805 1.00 90.12 77 ASP A C 1
ATOM 570 O O . ASP A 1 77 ? -20.133 13.489 10.521 1.00 90.12 77 ASP A O 1
ATOM 574 N N . GLY A 1 78 ? -18.651 12.922 8.941 1.00 87.56 78 GLY A N 1
ATOM 575 C CA . GLY A 1 78 ? -18.004 14.229 8.820 1.00 87.56 78 GLY A CA 1
ATOM 576 C C . GLY A 1 78 ? -16.729 14.405 9.655 1.00 87.56 78 GLY A C 1
ATOM 577 O O . GLY A 1 78 ? -16.050 15.419 9.489 1.00 87.56 78 GLY A O 1
ATOM 578 N N . ARG A 1 79 ? -16.373 13.433 10.506 1.00 90.88 79 ARG A N 1
ATOM 579 C CA . ARG A 1 79 ? -15.079 13.349 11.207 1.00 90.88 79 ARG A CA 1
ATOM 580 C C . ARG A 1 79 ? -14.304 12.100 10.798 1.00 90.88 79 ARG A C 1
ATOM 582 O O . ARG A 1 79 ? -13.109 12.185 10.538 1.00 90.88 79 ARG A O 1
ATOM 589 N N . TRP A 1 80 ? -14.977 10.961 10.760 1.00 94.06 80 TRP A N 1
ATOM 590 C CA . TRP A 1 80 ? -14.432 9.671 10.371 1.00 94.06 80 TRP A CA 1
ATOM 591 C C . TRP A 1 80 ? -14.968 9.262 9.006 1.00 94.06 80 TRP A C 1
ATOM 593 O O . TRP A 1 80 ? -16.098 9.599 8.654 1.00 94.06 80 TRP A O 1
ATOM 603 N N . ALA A 1 81 ? -14.186 8.510 8.241 1.00 94.50 81 ALA A N 1
ATOM 604 C CA . ALA A 1 81 ? -14.632 7.890 7.000 1.00 94.50 81 ALA A CA 1
ATOM 605 C C . ALA A 1 81 ? -14.263 6.406 6.974 1.00 94.50 81 ALA A C 1
ATOM 607 O O . ALA A 1 81 ? -13.148 6.023 7.326 1.00 94.50 81 ALA A O 1
ATOM 608 N N . TRP A 1 82 ? -15.199 5.561 6.549 1.00 97.19 82 TRP A N 1
ATOM 609 C CA . TRP A 1 82 ? -15.053 4.109 6.606 1.00 97.19 82 TRP A CA 1
ATOM 610 C C . TRP A 1 82 ? -15.696 3.406 5.409 1.00 97.19 82 TRP A C 1
ATOM 612 O O . TRP A 1 82 ? -16.666 3.914 4.844 1.00 97.19 82 TRP A O 1
ATOM 622 N N . PRO A 1 83 ? -15.220 2.209 5.028 1.00 96.56 83 PRO A N 1
ATOM 623 C CA . PRO A 1 83 ? -15.935 1.360 4.086 1.00 96.56 83 PRO A CA 1
ATOM 624 C C . PRO A 1 83 ? -17.262 0.898 4.697 1.00 96.56 83 PRO A C 1
ATOM 626 O O . PRO A 1 83 ? -17.305 0.538 5.874 1.00 96.56 83 PRO A O 1
ATOM 629 N N . SER A 1 84 ? -18.330 0.802 3.900 1.00 96.50 84 SER A N 1
ATOM 630 C CA . SER A 1 84 ? -19.635 0.280 4.347 1.00 96.50 84 SER A CA 1
ATOM 631 C C . SER A 1 84 ? -19.525 -1.089 5.016 1.00 96.50 84 SER A C 1
ATOM 633 O O . SER A 1 84 ? -20.288 -1.411 5.924 1.00 96.50 84 SER A O 1
ATOM 635 N N . GLY A 1 85 ? -18.529 -1.872 4.603 1.00 97.06 85 GLY A N 1
ATOM 636 C CA . GLY A 1 85 ? -18.255 -3.181 5.160 1.00 97.06 85 GLY A CA 1
ATOM 637 C C . GLY A 1 85 ? -17.781 -3.194 6.607 1.00 97.06 85 GLY A C 1
ATOM 638 O O . GLY A 1 85 ? -17.880 -4.235 7.247 1.00 97.06 85 GLY A O 1
ATOM 639 N N . LEU A 1 86 ? -17.315 -2.073 7.166 1.00 98.12 86 LEU A N 1
ATOM 640 C CA . LEU A 1 86 ? -16.827 -2.021 8.547 1.00 98.12 86 LEU A CA 1
ATOM 641 C C . LEU A 1 86 ? -17.891 -2.464 9.563 1.00 98.12 86 LEU A C 1
ATOM 643 O O . LEU A 1 86 ? -17.566 -3.144 10.535 1.00 98.12 86 LEU A O 1
ATOM 647 N N . ALA A 1 87 ? -19.167 -2.167 9.299 1.00 97.88 87 ALA A N 1
ATOM 648 C CA . ALA A 1 87 ? -20.277 -2.610 10.140 1.00 97.88 87 ALA A CA 1
ATOM 649 C C . ALA A 1 87 ? -20.351 -4.141 10.263 1.00 97.88 87 ALA A C 1
ATOM 651 O O . ALA A 1 87 ? -20.641 -4.654 11.341 1.00 97.88 87 ALA A O 1
ATOM 652 N N . HIS A 1 88 ? -20.032 -4.874 9.191 1.00 98.19 88 HIS A N 1
ATOM 653 C CA . HIS A 1 88 ? -19.981 -6.335 9.203 1.00 98.19 88 HIS A CA 1
ATOM 654 C C . HIS A 1 88 ? -18.851 -6.856 10.107 1.00 98.19 88 HIS A C 1
ATOM 656 O O . HIS A 1 88 ? -19.086 -7.755 10.907 1.00 98.19 88 HIS A O 1
ATOM 662 N N . TYR A 1 89 ? -17.656 -6.257 10.058 1.00 98.31 89 TYR A N 1
ATOM 663 C CA . TYR A 1 89 ? -16.540 -6.642 10.938 1.00 98.31 89 TYR A CA 1
ATOM 664 C C . TYR A 1 89 ? -16.871 -6.454 12.417 1.00 98.31 89 TYR A C 1
ATOM 666 O O . TYR A 1 89 ? -16.577 -7.315 13.244 1.00 98.31 89 TYR A O 1
ATOM 674 N N . VAL A 1 90 ? -17.511 -5.337 12.753 1.00 98.00 90 VAL A N 1
ATOM 675 C CA . VAL A 1 90 ? -17.931 -5.071 14.127 1.00 98.00 90 VAL A CA 1
ATOM 676 C C . VAL A 1 90 ? -19.028 -6.054 14.545 1.00 98.00 90 VAL A C 1
ATOM 678 O O . VAL A 1 90 ? -18.909 -6.696 15.584 1.00 98.00 90 VAL A O 1
ATOM 681 N N . ARG A 1 91 ? -20.080 -6.209 13.734 1.00 97.94 91 ARG A N 1
ATOM 682 C CA . ARG A 1 91 ? -21.270 -7.003 14.074 1.00 97.94 91 ARG A CA 1
ATOM 683 C C . ARG A 1 91 ? -21.015 -8.509 14.123 1.00 97.94 91 ARG A C 1
ATOM 685 O O . ARG A 1 91 ? -21.468 -9.149 15.066 1.00 97.94 91 ARG A O 1
ATOM 692 N N . GLU A 1 92 ? -20.330 -9.055 13.121 1.00 98.00 92 GLU A N 1
ATOM 693 C CA . GLU A 1 92 ? -20.159 -10.505 12.942 1.00 98.00 92 GLU A CA 1
ATOM 694 C C . GLU A 1 92 ? -18.838 -11.027 13.522 1.00 98.00 92 GLU A C 1
ATOM 696 O O . GLU A 1 92 ? -18.735 -12.198 13.882 1.00 98.00 92 GLU A O 1
ATOM 701 N N . HIS A 1 93 ? -17.810 -10.175 13.615 1.00 97.81 93 HIS A N 1
ATOM 702 C CA . HIS A 1 93 ? -16.479 -10.575 14.091 1.00 97.81 93 HIS A CA 1
ATOM 703 C C . HIS A 1 93 ? -16.063 -9.890 15.392 1.00 97.81 93 HIS A C 1
ATOM 705 O O . HIS A 1 93 ? -14.973 -10.163 15.901 1.00 97.81 93 HIS A O 1
ATOM 711 N N . HIS A 1 94 ? -16.922 -9.031 15.952 1.00 97.75 94 HIS A N 1
ATOM 712 C CA . HIS A 1 94 ? -16.675 -8.322 17.208 1.00 97.75 94 HIS A CA 1
ATOM 713 C C . HIS A 1 94 ? -15.312 -7.617 17.218 1.00 97.75 94 HIS A C 1
ATOM 715 O O . HIS A 1 94 ? -14.587 -7.640 18.214 1.00 97.75 94 HIS A O 1
ATOM 721 N N . VAL A 1 95 ? -14.954 -7.019 16.080 1.00 97.38 95 VAL A N 1
ATOM 722 C CA . VAL A 1 95 ? -13.734 -6.225 15.929 1.00 97.38 95 VAL A CA 1
ATOM 723 C C . VAL A 1 95 ? -13.928 -4.886 16.658 1.00 97.38 95 VAL A C 1
ATOM 725 O O . VAL A 1 95 ? -14.873 -4.165 16.327 1.00 97.38 95 VAL A O 1
ATOM 728 N N . PRO A 1 96 ? -13.089 -4.535 17.653 1.00 96.50 96 PRO A N 1
ATOM 729 C CA . PRO A 1 96 ? -13.124 -3.228 18.304 1.00 96.50 96 PRO A CA 1
ATOM 730 C C . PRO A 1 96 ? -12.653 -2.135 17.343 1.00 96.50 96 PRO A C 1
ATOM 732 O O . PRO A 1 96 ? -12.004 -2.423 16.341 1.00 96.50 96 PRO A O 1
ATOM 735 N N . LEU A 1 97 ? -12.954 -0.878 17.666 1.00 96.50 97 LEU A N 1
ATOM 736 C CA . LEU A 1 97 ? -12.540 0.302 16.901 1.00 96.50 97 LEU A CA 1
ATOM 737 C C . LEU A 1 97 ? -11.920 1.359 17.836 1.00 96.50 97 LEU A C 1
ATOM 739 O O . LEU A 1 97 ? -12.021 1.212 19.057 1.00 96.50 97 LEU A O 1
ATOM 743 N N . PRO A 1 98 ? -11.283 2.425 17.308 1.00 96.06 98 PRO A N 1
ATOM 744 C CA . PRO A 1 98 ? -10.717 3.487 18.133 1.00 96.06 98 PRO A CA 1
ATOM 745 C C . PRO A 1 98 ? -11.736 4.090 19.106 1.00 96.06 98 PRO A C 1
ATOM 747 O O . PRO A 1 98 ? -12.880 4.358 18.733 1.00 96.06 98 PRO A O 1
ATOM 750 N N . GLU A 1 99 ? -11.304 4.377 20.337 1.00 92.94 99 GLU A N 1
ATOM 751 C CA . GLU A 1 99 ? -12.170 4.911 21.402 1.00 92.94 99 GLU A CA 1
ATOM 752 C C . GLU A 1 99 ? -12.918 6.178 20.980 1.00 92.94 99 GLU A C 1
ATOM 754 O O . GLU A 1 99 ? -14.098 6.332 21.279 1.00 92.94 99 GLU A O 1
ATOM 759 N N . GLY A 1 100 ? -12.270 7.058 20.208 1.00 91.31 100 GLY A N 1
ATOM 760 C CA . GLY A 1 100 ? -12.899 8.277 19.698 1.00 91.31 100 GLY A CA 1
ATOM 761 C C . GLY A 1 100 ? -14.081 8.028 18.751 1.00 91.31 100 GLY A C 1
ATOM 762 O O . GLY A 1 100 ? -14.980 8.864 18.685 1.00 91.31 100 GLY A O 1
ATOM 763 N N . LEU A 1 101 ? -14.101 6.897 18.038 1.00 92.12 101 LEU A N 1
ATOM 764 C CA . LEU A 1 101 ? -15.232 6.478 17.207 1.00 92.12 101 LEU A CA 1
ATOM 765 C C . LEU A 1 101 ? -16.307 5.784 18.052 1.00 92.12 101 LEU A C 1
ATOM 767 O O . LEU A 1 101 ? -17.492 6.050 17.874 1.00 92.12 101 LEU A O 1
ATOM 771 N N . MET A 1 102 ? -15.904 4.949 19.015 1.00 90.81 102 MET A N 1
ATOM 772 C CA . MET A 1 102 ? -16.842 4.312 19.948 1.00 90.81 102 MET A CA 1
ATOM 773 C C . MET A 1 102 ? -17.603 5.352 20.784 1.00 90.81 102 MET A C 1
ATOM 775 O O . MET A 1 102 ? -18.818 5.261 20.936 1.00 90.81 102 MET A O 1
ATOM 779 N N . ALA A 1 103 ? -16.916 6.392 21.261 1.00 89.38 103 ALA A N 1
ATOM 780 C CA . ALA A 1 103 ? -17.533 7.512 21.966 1.00 89.38 103 ALA A CA 1
ATOM 781 C C . ALA A 1 103 ? -18.528 8.279 21.077 1.00 89.38 103 ALA A C 1
ATOM 783 O O . ALA A 1 103 ? -19.598 8.659 21.548 1.00 89.38 103 ALA A O 1
ATOM 784 N N . ALA A 1 104 ? -18.214 8.463 19.787 1.00 86.56 104 ALA A N 1
ATOM 785 C CA . ALA A 1 104 ? -19.124 9.097 18.832 1.00 86.56 104 ALA A CA 1
ATOM 786 C C . ALA A 1 104 ? -20.401 8.269 18.605 1.00 86.56 104 ALA A C 1
ATOM 788 O O . ALA A 1 104 ? -21.478 8.848 18.493 1.00 86.56 104 ALA A O 1
ATOM 789 N N . ALA A 1 105 ? -20.294 6.937 18.599 1.00 87.06 105 ALA A N 1
ATOM 790 C CA . ALA A 1 105 ? -21.435 6.028 18.474 1.00 87.06 105 ALA A CA 1
ATOM 791 C C . ALA A 1 105 ? -22.309 5.939 19.744 1.00 87.06 105 ALA A C 1
ATOM 793 O O . ALA A 1 105 ? -23.481 5.562 19.661 1.00 87.06 105 ALA A O 1
ATOM 794 N N . ASN A 1 106 ? -21.741 6.254 20.914 1.00 84.69 106 ASN A N 1
ATOM 795 C CA . ASN A 1 106 ? -22.411 6.141 22.214 1.00 84.69 106 ASN A CA 1
ATOM 796 C C . ASN A 1 106 ? -23.025 7.456 22.732 1.00 84.69 106 ASN A C 1
ATOM 798 O O . ASN A 1 106 ? -23.886 7.401 23.607 1.00 84.69 106 ASN A O 1
ATOM 802 N N . GLY A 1 107 ? -22.584 8.621 22.249 1.00 79.06 107 GLY A N 1
ATOM 803 C CA . GLY A 1 107 ? -23.158 9.923 22.622 1.00 79.06 107 GLY A CA 1
ATOM 804 C C . GLY A 1 107 ? -24.285 10.395 21.693 1.00 79.06 107 GLY A C 1
ATOM 805 O O . GLY A 1 107 ? -24.627 9.714 20.731 1.00 79.06 107 GLY A O 1
ATOM 806 N N . ASP A 1 108 ? -24.772 11.627 21.900 1.00 56.47 108 ASP A N 1
ATOM 807 C CA . ASP A 1 108 ? -25.659 12.368 20.969 1.00 56.47 108 ASP A CA 1
ATOM 808 C C . ASP A 1 108 ? -25.002 12.692 19.602 1.00 56.47 108 ASP A C 1
ATOM 810 O O . ASP A 1 108 ? -25.563 13.434 18.797 1.00 56.47 108 ASP A O 1
ATOM 814 N N . GLY A 1 109 ? -23.813 12.132 19.334 1.00 51.03 109 GLY A N 1
ATOM 815 C CA . GLY A 1 109 ? -22.977 12.351 18.155 1.00 51.03 109 GLY A CA 1
ATOM 816 C C . GLY A 1 109 ? -22.526 13.810 17.978 1.00 51.03 109 GLY A C 1
ATOM 817 O O . GLY A 1 109 ? -23.176 14.745 18.444 1.00 51.03 109 GLY A O 1
ATOM 818 N N . PRO A 1 110 ? -21.409 14.091 17.282 1.00 47.25 110 PRO A N 1
ATOM 819 C CA . PRO A 1 110 ? -21.291 15.408 16.669 1.00 47.25 110 PRO A CA 1
ATOM 820 C C . PRO A 1 110 ? -22.524 15.602 15.765 1.00 47.25 110 PRO A C 1
ATOM 822 O O . PRO A 1 110 ? -22.885 14.665 15.044 1.00 47.25 110 PRO A O 1
ATOM 825 N N . PRO A 1 111 ? -23.195 16.771 15.781 1.00 52.47 111 PRO A N 1
ATOM 826 C CA . PRO A 1 111 ? -24.258 17.025 14.821 1.00 52.47 111 PRO A CA 1
ATOM 827 C C . PRO A 1 111 ? -23.680 16.763 13.434 1.00 52.47 111 PRO A C 1
ATOM 829 O O . PRO A 1 111 ? -22.596 17.277 13.133 1.00 52.47 111 PRO A O 1
ATOM 832 N N . ARG A 1 112 ? -24.375 15.948 12.617 1.00 58.81 112 ARG A N 1
ATOM 833 C CA . ARG A 1 112 ? -24.068 15.810 11.184 1.00 58.81 112 ARG A CA 1
ATOM 834 C C . ARG A 1 112 ? -23.731 17.211 10.697 1.00 58.81 112 ARG A C 1
ATOM 836 O O . ARG A 1 112 ? -24.596 18.078 10.865 1.00 58.81 112 ARG A O 1
ATOM 843 N N . PRO A 1 113 ? -22.506 17.487 10.212 1.00 56.06 113 PRO A N 1
ATOM 844 C CA . PRO A 1 113 ? -22.140 18.854 9.894 1.00 56.06 113 PRO A CA 1
ATOM 845 C C . PRO A 1 113 ? -23.219 19.416 8.980 1.00 56.06 113 PRO A C 1
ATOM 847 O O . PRO A 1 113 ? -23.508 18.832 7.936 1.00 56.06 113 PRO A O 1
ATOM 850 N N . SER A 1 114 ? -23.899 20.477 9.408 1.00 53.72 114 SER A N 1
ATOM 851 C CA . SER A 1 114 ? -24.985 21.049 8.620 1.00 53.72 114 SER A CA 1
ATOM 852 C C . SER A 1 114 ? -24.427 21.402 7.240 1.00 53.72 114 SER A C 1
ATOM 854 O O . SER A 1 114 ? -23.445 22.141 7.146 1.00 53.72 114 SER A O 1
ATOM 856 N N . GLY A 1 115 ? -25.004 20.828 6.182 1.00 59.47 115 GLY A N 1
ATOM 857 C CA . GLY A 1 115 ? -24.508 20.972 4.810 1.00 59.47 115 GLY A CA 1
ATOM 858 C C . GLY A 1 115 ? -23.547 19.877 4.327 1.00 59.47 115 GLY A C 1
ATOM 859 O O . GLY A 1 115 ? -23.092 19.957 3.191 1.00 59.47 115 GLY A O 1
ATOM 860 N N . LEU A 1 116 ? -23.254 18.841 5.124 1.00 63.59 116 LEU A N 1
ATOM 861 C CA . LEU A 1 116 ? -22.532 17.653 4.650 1.00 63.59 116 LEU A CA 1
ATOM 862 C C . LEU A 1 116 ? -23.333 16.931 3.554 1.00 63.59 116 LEU A C 1
ATOM 864 O O . LEU A 1 116 ? -22.792 16.572 2.515 1.00 63.59 116 LEU A O 1
ATOM 868 N N . GLU A 1 117 ? -24.644 16.806 3.764 1.00 59.09 117 GLU A N 1
ATOM 869 C CA . GLU A 1 117 ? -25.595 16.233 2.805 1.00 59.09 117 GLU A CA 1
ATOM 870 C C . GLU A 1 117 ? -25.594 17.037 1.492 1.00 59.09 117 GLU A C 1
ATOM 872 O O . GLU A 1 117 ? -25.447 16.451 0.425 1.00 59.09 117 GLU A O 1
ATOM 877 N N . ALA A 1 118 ? -25.589 18.374 1.572 1.00 55.09 118 ALA A N 1
ATOM 878 C CA . ALA A 1 118 ? -25.480 19.255 0.404 1.00 55.09 118 ALA A CA 1
ATOM 879 C C . ALA A 1 118 ? -24.123 19.143 -0.329 1.00 55.09 118 ALA A C 1
ATOM 881 O O . ALA A 1 118 ? -24.047 19.377 -1.532 1.00 55.09 118 ALA A O 1
ATOM 882 N N . ARG A 1 119 ? -23.036 18.777 0.371 1.00 59.91 119 ARG A N 1
ATOM 883 C CA . ARG A 1 119 ? -21.702 18.577 -0.234 1.00 59.91 119 ARG A CA 1
ATOM 884 C C . ARG A 1 119 ? -21.548 17.230 -0.942 1.00 59.91 119 ARG A C 1
ATOM 886 O O . ARG A 1 119 ? -20.733 17.128 -1.855 1.00 59.91 119 ARG A O 1
ATOM 893 N N . PHE A 1 120 ? -22.305 16.211 -0.536 1.00 62.47 120 PHE A N 1
ATOM 894 C CA . PHE A 1 120 ? -22.196 14.843 -1.062 1.00 62.47 120 PHE A CA 1
ATOM 895 C C . PHE A 1 120 ? -23.491 14.340 -1.713 1.00 62.47 120 PHE A C 1
ATOM 897 O O . PHE A 1 120 ? -23.662 13.140 -1.909 1.00 62.47 120 PHE A O 1
ATOM 904 N N . GLU A 1 121 ? -24.383 15.260 -2.091 1.00 50.78 121 GLU A N 1
ATOM 905 C CA . GLU A 1 121 ? -25.758 15.021 -2.564 1.00 50.78 121 GLU A CA 1
ATOM 906 C C . GLU A 1 121 ? -25.874 14.027 -3.738 1.00 50.78 121 GLU A C 1
ATOM 908 O O . GLU A 1 121 ? -26.951 13.496 -4.010 1.00 50.78 121 GLU A O 1
ATOM 913 N N . LYS A 1 122 ? -24.768 13.736 -4.434 1.00 56.09 122 LYS A N 1
ATOM 914 C CA . LYS A 1 122 ? -24.697 12.711 -5.478 1.00 56.09 122 LYS A CA 1
ATOM 915 C C . LYS A 1 122 ? -23.523 11.765 -5.212 1.00 56.09 122 LYS A C 1
ATOM 917 O O . LYS A 1 122 ? -22.375 12.207 -5.334 1.00 56.09 122 LYS A O 1
ATOM 922 N N . PRO A 1 123 ? -23.778 10.473 -4.910 1.00 53.28 123 PRO A N 1
ATOM 923 C CA . PRO A 1 123 ? -22.731 9.463 -4.832 1.00 53.28 123 PRO A CA 1
ATOM 924 C C . PRO A 1 123 ? -21.944 9.462 -6.142 1.00 53.28 123 PRO A C 1
ATOM 926 O O . PRO A 1 123 ? -22.504 9.226 -7.212 1.00 53.28 123 PRO A O 1
ATOM 929 N N . GLN A 1 124 ? -20.651 9.759 -6.066 1.00 55.75 124 GLN A N 1
ATOM 930 C CA . GLN A 1 124 ? -19.779 9.684 -7.230 1.00 55.75 124 GLN A CA 1
ATOM 931 C C . GLN A 1 124 ? -19.459 8.211 -7.476 1.00 55.75 124 GLN A C 1
ATOM 933 O O . GLN A 1 124 ? -18.924 7.537 -6.590 1.00 55.75 124 GLN A O 1
ATOM 938 N N . ILE A 1 125 ? -19.819 7.715 -8.660 1.00 52.81 125 ILE A N 1
ATOM 939 C CA . ILE A 1 125 ? -19.427 6.383 -9.119 1.00 52.81 125 ILE A CA 1
ATOM 940 C C . ILE A 1 125 ? -17.980 6.488 -9.584 1.00 52.81 125 ILE A C 1
ATOM 942 O O . ILE A 1 125 ? -17.693 7.117 -10.602 1.00 52.81 125 ILE A O 1
ATOM 946 N N . VAL A 1 126 ? -17.070 5.883 -8.826 1.00 51.31 126 VAL A N 1
ATOM 947 C CA . VAL A 1 126 ? -15.662 5.797 -9.206 1.00 51.31 126 VAL A CA 1
ATOM 948 C C . VAL A 1 126 ? -15.453 4.491 -9.963 1.00 51.31 126 VAL A C 1
ATOM 950 O O . VAL A 1 126 ? -15.531 3.406 -9.380 1.00 51.31 126 VAL A O 1
ATOM 953 N N . ALA A 1 127 ? -15.218 4.594 -11.273 1.00 43.66 127 ALA A N 1
ATOM 954 C CA . ALA A 1 127 ? -14.705 3.480 -12.059 1.00 43.66 127 ALA A CA 1
ATOM 955 C C . ALA A 1 127 ? -13.299 3.140 -11.541 1.00 43.66 127 ALA A C 1
ATOM 957 O O . ALA A 1 127 ? -12.437 4.014 -11.438 1.00 43.66 127 ALA A O 1
ATOM 958 N N . SER A 1 128 ? -13.089 1.884 -11.156 1.00 40.94 128 SER A N 1
ATOM 959 C CA . SER A 1 128 ? -11.807 1.387 -10.658 1.00 40.94 128 SER A CA 1
ATOM 960 C C . SER A 1 128 ? -10.686 1.678 -11.661 1.00 40.94 128 SER A C 1
ATOM 962 O O . SER A 1 128 ? -10.812 1.322 -12.830 1.00 40.94 128 SER A O 1
ATOM 964 N N . GLY A 1 129 ? -9.596 2.299 -11.204 1.00 38.19 129 GLY A N 1
ATOM 965 C CA . GLY A 1 129 ? -8.341 2.401 -11.962 1.00 38.19 129 GLY A CA 1
ATOM 966 C C . GLY A 1 129 ? -8.082 3.714 -12.705 1.00 38.19 129 GLY A C 1
ATOM 967 O O . GLY A 1 129 ? -6.969 3.916 -13.173 1.00 38.19 129 GLY A O 1
ATOM 968 N N . VAL A 1 130 ? -9.035 4.646 -12.774 1.00 34.72 130 VAL A N 1
ATOM 969 C CA . VAL A 1 130 ? -8.766 5.991 -13.310 1.00 34.72 130 VAL A CA 1
ATOM 970 C C . VAL A 1 130 ? -8.622 6.947 -12.136 1.00 34.72 130 VAL A C 1
ATOM 972 O O . VAL A 1 130 ? -9.484 6.977 -11.260 1.00 34.72 130 VAL A O 1
ATOM 975 N N . ALA A 1 131 ? -7.546 7.735 -12.097 1.00 35.66 131 ALA A N 1
ATOM 976 C CA . ALA A 1 131 ? -7.429 8.875 -11.194 1.00 35.66 131 ALA A CA 1
ATOM 977 C C . ALA A 1 131 ? -8.527 9.893 -11.545 1.00 35.66 131 ALA A C 1
ATOM 979 O O . ALA A 1 131 ? -8.318 10.832 -12.310 1.00 35.66 131 ALA A O 1
ATOM 980 N N . ILE A 1 132 ? -9.738 9.666 -11.038 1.00 38.16 132 ILE A N 1
ATOM 981 C CA . ILE A 1 132 ? -10.856 10.581 -11.210 1.00 38.16 132 ILE A CA 1
ATOM 982 C C . ILE A 1 132 ? -10.469 11.849 -10.462 1.00 38.16 132 ILE A C 1
ATOM 984 O O . ILE A 1 132 ? -10.172 11.806 -9.265 1.00 38.16 132 ILE A O 1
ATOM 988 N N . GLY A 1 133 ? -10.408 12.966 -11.190 1.00 39.56 133 GLY A N 1
ATOM 989 C CA . GLY A 1 133 ? -10.146 14.276 -10.610 1.00 39.56 133 GLY A CA 1
ATOM 990 C C . GLY A 1 133 ? -11.009 14.495 -9.367 1.00 39.56 133 GLY A C 1
ATOM 991 O O . GLY A 1 133 ? -12.135 14.000 -9.289 1.00 39.56 133 GLY A O 1
ATOM 992 N N . ARG A 1 134 ? -10.462 15.204 -8.370 1.00 47.78 134 ARG A N 1
ATOM 993 C CA . ARG A 1 134 ? -11.215 15.569 -7.161 1.00 47.78 134 ARG A CA 1
ATOM 994 C C . ARG A 1 134 ? -12.578 16.135 -7.588 1.00 47.78 134 ARG A C 1
ATOM 996 O O . ARG A 1 134 ? -12.584 17.095 -8.358 1.00 47.78 134 ARG A O 1
ATOM 1003 N N . PRO A 1 135 ? -13.705 15.560 -7.133 1.00 51.56 135 PRO A N 1
ATOM 1004 C CA . PRO A 1 135 ? -15.012 16.109 -7.457 1.00 51.56 135 PRO A CA 1
ATOM 1005 C C . PRO A 1 135 ? -15.101 17.562 -6.980 1.00 51.56 135 PRO A C 1
ATOM 1007 O O . PRO A 1 135 ? -14.523 17.909 -5.946 1.00 51.56 135 PRO A O 1
ATOM 1010 N N . ALA A 1 136 ? -15.850 18.395 -7.701 1.00 47.44 136 ALA A N 1
ATOM 1011 C CA . ALA A 1 136 ? -16.166 19.746 -7.246 1.00 47.44 136 ALA A CA 1
ATOM 1012 C C . ALA A 1 136 ? -16.804 19.687 -5.842 1.00 47.44 136 ALA A C 1
ATOM 1014 O O . ALA A 1 136 ? -17.698 18.874 -5.603 1.00 47.44 136 ALA A O 1
ATOM 1015 N N . GLY A 1 137 ? -16.323 20.505 -4.905 1.00 56.81 137 GLY A N 1
ATOM 1016 C CA . GLY A 1 137 ? -16.740 20.507 -3.496 1.00 56.81 137 GLY A CA 1
ATOM 1017 C C . GLY A 1 137 ? -15.824 19.725 -2.544 1.00 56.81 137 GLY A C 1
ATOM 1018 O O . GLY A 1 137 ? -16.012 19.797 -1.328 1.00 56.81 137 GLY A O 1
ATOM 1019 N N . TRP A 1 138 ? -14.822 19.004 -3.064 1.00 60.09 138 TRP A N 1
ATOM 1020 C CA . TRP A 1 138 ? -13.777 18.333 -2.272 1.00 60.09 138 TRP A CA 1
ATOM 1021 C C . TRP A 1 138 ? -12.516 19.197 -2.110 1.00 60.09 138 TRP A C 1
ATOM 1023 O O . TRP A 1 138 ? -11.493 18.732 -1.590 1.00 60.09 138 TRP A O 1
ATOM 1033 N N . GLU A 1 139 ? -12.549 20.458 -2.550 1.00 68.50 139 GLU A N 1
ATOM 1034 C CA . GLU A 1 139 ? -11.463 21.404 -2.329 1.00 68.50 139 GLU A CA 1
ATOM 1035 C C . GLU A 1 139 ? -11.261 21.619 -0.821 1.00 68.50 139 GLU A C 1
ATOM 1037 O O . GLU A 1 139 ? -12.139 22.096 -0.104 1.00 68.50 139 GLU A O 1
ATOM 1042 N N . GLY A 1 140 ? -10.082 21.239 -0.324 1.00 72.12 140 GLY A N 1
ATOM 1043 C CA . GLY A 1 140 ? -9.754 21.321 1.100 1.00 72.12 140 GLY A CA 1
ATOM 1044 C C . GLY A 1 140 ? -10.255 20.147 1.948 1.00 72.12 140 GLY A C 1
ATOM 1045 O O . GLY A 1 140 ? -10.167 20.231 3.172 1.00 72.12 140 GLY A O 1
ATOM 1046 N N . LEU A 1 141 ? -10.746 19.056 1.344 1.00 78.69 141 LEU A N 1
ATOM 1047 C CA . LEU A 1 141 ? -10.887 17.788 2.060 1.00 78.69 141 LEU A CA 1
ATOM 1048 C C . LEU A 1 141 ? -9.547 17.044 2.068 1.00 78.69 141 LEU A C 1
ATOM 1050 O O . LEU A 1 141 ? -8.964 16.747 1.017 1.00 78.69 141 LEU A O 1
ATOM 1054 N N . ARG A 1 142 ? -9.066 16.717 3.263 1.00 85.62 142 ARG A N 1
ATOM 1055 C CA . ARG A 1 142 ? -7.944 15.809 3.488 1.00 85.62 142 ARG A CA 1
ATOM 1056 C C . ARG A 1 142 ? -8.446 14.513 4.093 1.00 85.62 142 ARG A C 1
ATOM 1058 O O . ARG A 1 142 ? -9.450 14.488 4.794 1.00 85.62 142 ARG A O 1
ATOM 1065 N N . VAL A 1 143 ? -7.713 13.445 3.827 1.00 88.44 143 VAL A N 1
ATOM 1066 C CA . VAL A 1 143 ? -7.890 12.164 4.504 1.00 88.44 143 VAL A CA 1
ATOM 1067 C C . VAL A 1 143 ? -6.614 11.850 5.267 1.00 88.44 143 VAL A C 1
ATOM 1069 O O . VAL A 1 143 ? -5.517 12.150 4.789 1.00 88.44 143 VAL A O 1
ATOM 1072 N N . SER A 1 144 ? -6.763 11.279 6.453 1.00 90.56 144 SER A N 1
ATOM 1073 C CA . SER A 1 144 ? -5.669 10.862 7.324 1.00 90.56 144 SER A CA 1
ATOM 1074 C C . SER A 1 144 ? -5.900 9.419 7.747 1.00 90.56 144 SER A C 1
ATOM 1076 O O . SER A 1 144 ? -6.994 9.062 8.162 1.00 90.56 144 SER A O 1
ATOM 1078 N N . PHE A 1 145 ? -4.867 8.588 7.646 1.00 92.38 145 PHE A N 1
ATOM 1079 C CA . PHE A 1 145 ? -4.863 7.230 8.201 1.00 92.38 145 PHE A CA 1
ATOM 1080 C C . PHE A 1 145 ? -4.097 7.158 9.527 1.00 92.38 145 PHE A C 1
ATOM 1082 O O . PHE A 1 145 ? -3.968 6.082 10.103 1.00 92.38 145 PHE A O 1
ATOM 1089 N N . GLU A 1 146 ? -3.565 8.281 10.023 1.00 91.88 146 GLU A N 1
ATOM 1090 C CA . GLU A 1 146 ? -2.599 8.263 11.123 1.00 91.88 146 GLU A CA 1
ATOM 1091 C C . GLU A 1 146 ? -3.203 7.699 12.410 1.00 91.88 146 GLU A C 1
ATOM 1093 O O . GLU A 1 146 ? -2.611 6.806 13.010 1.00 91.88 146 GLU A O 1
ATOM 1098 N N . ALA A 1 147 ? -4.392 8.169 12.803 1.00 92.56 147 ALA A N 1
ATOM 1099 C CA . ALA A 1 147 ? -5.064 7.684 14.007 1.00 92.56 147 ALA A CA 1
ATOM 1100 C C . ALA A 1 147 ? -5.425 6.193 13.907 1.00 92.56 147 ALA A C 1
ATOM 1102 O O . ALA A 1 147 ? -5.373 5.472 14.901 1.00 92.56 147 ALA A O 1
ATOM 1103 N N . TRP A 1 148 ? -5.767 5.725 12.705 1.00 94.94 148 TRP A N 1
ATOM 1104 C CA . TRP A 1 148 ? -6.105 4.328 12.460 1.00 94.94 148 TRP A CA 1
ATOM 1105 C C . TRP A 1 148 ? -4.901 3.407 12.542 1.00 94.94 148 TRP A C 1
ATOM 1107 O O . TRP A 1 148 ? -4.959 2.395 13.234 1.00 94.94 148 TRP A O 1
ATOM 1117 N N . PHE A 1 149 ? -3.809 3.771 11.876 1.00 94.81 149 PHE A N 1
ATOM 1118 C CA . PHE A 1 149 ? -2.574 3.000 11.916 1.00 94.81 149 PHE A CA 1
ATOM 1119 C C . PHE A 1 149 ? -1.978 2.947 13.321 1.00 94.81 149 PHE A C 1
ATOM 1121 O O . PHE A 1 149 ? -1.597 1.871 13.774 1.00 94.81 149 PHE A O 1
ATOM 1128 N N . GLU A 1 150 ? -1.961 4.078 14.028 1.00 95.56 150 GLU A N 1
ATOM 1129 C CA . GLU A 1 150 ? -1.504 4.158 15.417 1.00 95.56 150 GLU A CA 1
ATOM 1130 C C . GLU A 1 150 ? -2.338 3.245 16.328 1.00 95.56 150 GLU A C 1
ATOM 1132 O O . GLU A 1 150 ? -1.789 2.399 17.033 1.00 95.56 150 GLU A O 1
ATOM 1137 N N . TRP A 1 151 ? -3.671 3.356 16.268 1.00 96.62 151 TRP A N 1
ATOM 1138 C CA . TRP A 1 151 ? -4.560 2.506 17.061 1.00 96.62 151 TRP A CA 1
ATOM 1139 C C . TRP A 1 151 ? -4.392 1.023 16.719 1.00 96.62 151 TRP A C 1
ATOM 1141 O O . TRP A 1 151 ? -4.317 0.190 17.620 1.00 96.62 151 TRP A O 1
ATOM 1151 N N . ALA A 1 152 ? -4.308 0.674 15.434 1.00 95.75 152 ALA A N 1
ATOM 1152 C CA . ALA A 1 152 ? -4.220 -0.718 15.018 1.00 95.75 152 ALA A CA 1
ATOM 1153 C C . ALA A 1 152 ? -2.894 -1.360 15.449 1.00 95.75 152 ALA A C 1
ATOM 1155 O O . ALA A 1 152 ? -2.893 -2.502 15.907 1.00 95.75 152 ALA A O 1
ATOM 1156 N N . ALA A 1 153 ? -1.785 -0.616 15.375 1.00 95.88 153 ALA A N 1
ATOM 1157 C CA . ALA A 1 153 ? -0.488 -1.063 15.873 1.00 95.88 153 ALA A CA 1
ATOM 1158 C C . ALA A 1 153 ? -0.488 -1.289 17.396 1.00 95.88 153 ALA A C 1
ATOM 1160 O O . ALA A 1 153 ? 0.181 -2.198 17.878 1.00 95.88 153 ALA A O 1
ATOM 1161 N N . GLN A 1 154 ? -1.261 -0.515 18.160 1.00 96.56 154 GLN A N 1
ATOM 1162 C CA . GLN A 1 154 ? -1.430 -0.744 19.599 1.00 96.56 154 GLN A CA 1
ATOM 1163 C C . GLN A 1 154 ? -2.354 -1.934 19.898 1.00 96.56 154 GLN A C 1
ATOM 1165 O O . GLN A 1 154 ? -2.085 -2.729 20.798 1.00 96.56 154 GLN A O 1
ATOM 1170 N N . ALA A 1 155 ? -3.457 -2.058 19.158 1.00 95.88 155 ALA A N 1
ATOM 1171 C CA . ALA A 1 155 ? -4.505 -3.038 19.431 1.00 95.88 155 ALA A CA 1
ATOM 1172 C C . ALA A 1 155 ? -4.136 -4.462 18.984 1.00 95.88 155 ALA A C 1
ATOM 1174 O O . ALA A 1 155 ? -4.577 -5.442 19.595 1.00 95.88 155 ALA A O 1
ATOM 1175 N N . ILE A 1 156 ? -3.340 -4.596 17.922 1.00 95.00 156 ILE A N 1
ATOM 1176 C CA . ILE A 1 156 ? -2.921 -5.886 17.370 1.00 95.00 156 ILE A CA 1
ATOM 1177 C C . ILE A 1 156 ? -1.544 -6.236 17.942 1.00 95.00 156 ILE A C 1
ATOM 1179 O O . ILE A 1 156 ? -0.601 -5.472 17.743 1.00 95.00 156 ILE A O 1
ATOM 1183 N N . PRO A 1 157 ? -1.365 -7.388 18.613 1.00 93.94 157 PRO A N 1
ATOM 1184 C CA . PRO A 1 157 ? -0.044 -7.827 19.059 1.00 93.94 157 PRO A CA 1
ATOM 1185 C C . PRO A 1 157 ? 0.924 -7.951 17.879 1.00 93.94 157 PRO A C 1
ATOM 1187 O O . PRO A 1 157 ? 0.541 -8.486 16.839 1.00 93.94 157 PRO A O 1
ATOM 1190 N N . ALA A 1 158 ? 2.146 -7.440 18.026 1.00 94.06 158 ALA A N 1
ATOM 1191 C CA . ALA A 1 158 ? 3.187 -7.596 17.013 1.00 94.06 158 ALA A CA 1
ATOM 1192 C C . ALA A 1 158 ? 3.593 -9.062 16.854 1.00 94.06 158 ALA A C 1
ATOM 1194 O O . ALA A 1 158 ? 3.577 -9.838 17.814 1.00 94.06 158 ALA A O 1
ATOM 1195 N N . GLN A 1 159 ? 3.961 -9.422 15.633 1.00 93.56 159 GLN A N 1
ATOM 1196 C CA . GLN A 1 159 ? 4.450 -10.740 15.256 1.00 93.56 159 GLN A CA 1
ATOM 1197 C C . GLN A 1 159 ? 5.734 -10.546 14.446 1.00 93.56 159 GLN A C 1
ATOM 1199 O O . GLN A 1 159 ? 5.715 -10.681 13.220 1.00 93.56 159 GLN A O 1
ATOM 1204 N N . PRO A 1 160 ? 6.846 -10.172 15.110 1.00 94.12 160 PRO A N 1
ATOM 1205 C CA . PRO A 1 160 ? 8.113 -9.988 14.423 1.00 94.12 160 PRO A CA 1
ATOM 1206 C C . PRO A 1 160 ? 8.539 -11.301 13.759 1.00 94.12 160 PRO A C 1
ATOM 1208 O O . PRO A 1 160 ? 8.378 -12.383 14.331 1.00 94.12 160 PRO A O 1
ATOM 1211 N N . ALA A 1 161 ? 9.092 -11.206 12.553 1.00 94.44 161 ALA A N 1
ATOM 1212 C CA . ALA A 1 161 ? 9.680 -12.348 11.873 1.00 94.44 161 ALA A CA 1
ATOM 1213 C C . ALA A 1 161 ? 10.866 -12.900 12.679 1.00 94.44 161 ALA A C 1
ATOM 1215 O O . ALA A 1 161 ? 11.545 -12.166 13.400 1.00 94.44 161 ALA A O 1
ATOM 1216 N N . ALA A 1 162 ? 11.132 -14.201 12.548 1.00 96.75 162 ALA A N 1
ATOM 1217 C CA . ALA A 1 162 ? 12.231 -14.852 13.264 1.00 96.75 162 ALA A CA 1
ATOM 1218 C C . ALA A 1 162 ? 13.614 -14.296 12.869 1.00 96.75 162 ALA A C 1
ATOM 1220 O O . ALA A 1 162 ? 14.546 -14.345 13.665 1.00 96.75 162 ALA A O 1
ATOM 1221 N N . ASP A 1 163 ? 13.725 -13.760 11.655 1.00 97.25 163 ASP A N 1
ATOM 1222 C CA . ASP A 1 163 ? 14.900 -13.123 11.062 1.00 97.25 163 ASP A CA 1
ATOM 1223 C C . ASP A 1 163 ? 14.810 -11.585 11.086 1.00 97.25 163 ASP A C 1
ATOM 1225 O O . ASP A 1 163 ? 15.437 -10.903 10.275 1.00 97.25 163 ASP A O 1
ATOM 1229 N N . ALA A 1 164 ? 14.001 -11.024 11.992 1.00 97.44 164 ALA A N 1
ATOM 1230 C CA . ALA A 1 164 ? 13.867 -9.584 12.135 1.00 97.44 164 ALA A CA 1
ATOM 1231 C C . ALA A 1 164 ? 15.204 -8.921 12.484 1.00 97.44 164 ALA A C 1
ATOM 1233 O O . ALA A 1 164 ? 15.858 -9.292 13.459 1.00 97.44 164 ALA A O 1
ATOM 1234 N N . VAL A 1 165 ? 15.563 -7.892 11.718 1.00 98.06 165 VAL A N 1
ATOM 1235 C CA . VAL A 1 165 ? 16.797 -7.131 11.943 1.00 98.06 165 VAL A CA 1
ATOM 1236 C C . VAL A 1 165 ? 16.706 -6.204 13.155 1.00 98.06 165 VAL A C 1
ATOM 1238 O O . VAL A 1 165 ? 15.632 -5.995 13.747 1.00 98.06 165 VAL A O 1
ATOM 1241 N N . THR A 1 166 ? 17.851 -5.667 13.571 1.00 97.62 166 THR A N 1
ATOM 1242 C CA . THR A 1 166 ? 17.912 -4.644 14.619 1.00 97.62 166 THR A CA 1
ATOM 1243 C C . THR A 1 166 ? 17.318 -3.321 14.133 1.00 97.62 166 THR A C 1
ATOM 1245 O O . THR A 1 166 ? 17.031 -3.133 12.949 1.00 97.62 166 THR A O 1
ATOM 1248 N N . THR A 1 167 ? 17.089 -2.391 15.061 1.00 97.25 167 THR A N 1
ATOM 1249 C CA . THR A 1 167 ? 16.589 -1.055 14.709 1.00 97.25 167 THR A CA 1
ATOM 1250 C C . THR A 1 167 ? 17.631 -0.293 13.898 1.00 97.25 167 THR A C 1
ATOM 1252 O O . THR A 1 167 ? 17.280 0.396 12.947 1.00 97.25 167 THR A O 1
ATOM 1255 N N . GLU A 1 168 ? 18.906 -0.449 14.242 1.00 97.88 168 GLU A N 1
ATOM 1256 C CA . GLU A 1 168 ? 20.038 0.168 13.558 1.00 97.88 168 GLU A CA 1
ATOM 1257 C C . GLU A 1 168 ? 20.130 -0.320 12.106 1.00 97.88 168 GLU A C 1
ATOM 1259 O O . GLU A 1 168 ? 20.130 0.494 11.188 1.00 97.88 168 GLU A O 1
ATOM 1264 N N . GLU A 1 169 ? 20.082 -1.638 11.886 1.00 98.12 169 GLU A N 1
ATOM 1265 C CA . GLU A 1 169 ? 20.070 -2.236 10.542 1.00 98.12 169 GLU A CA 1
ATOM 1266 C C . GLU A 1 169 ? 18.836 -1.795 9.732 1.00 98.12 169 GLU A C 1
ATOM 1268 O O . GLU A 1 169 ? 18.919 -1.546 8.529 1.00 98.12 169 GLU A O 1
ATOM 1273 N N . ALA A 1 170 ? 17.672 -1.668 10.379 1.00 98.00 170 ALA A N 1
ATOM 1274 C CA . ALA A 1 170 ? 16.454 -1.189 9.731 1.00 98.00 170 ALA A CA 1
ATOM 1275 C C . ALA A 1 170 ? 16.548 0.292 9.310 1.00 98.00 170 ALA A C 1
ATOM 1277 O O . ALA A 1 170 ? 16.047 0.655 8.242 1.00 98.00 170 ALA A O 1
ATOM 1278 N N . ILE A 1 171 ? 17.191 1.138 10.125 1.00 98.06 171 ILE A N 1
ATOM 1279 C CA . ILE A 1 171 ? 17.471 2.544 9.795 1.00 98.06 171 ILE A CA 1
ATOM 1280 C C . ILE A 1 171 ? 18.430 2.622 8.606 1.00 98.06 171 ILE A C 1
ATOM 1282 O O . ILE A 1 171 ? 18.134 3.340 7.656 1.00 98.06 171 ILE A O 1
ATOM 1286 N N . GLU A 1 172 ? 19.502 1.824 8.590 1.00 98.19 172 GLU A N 1
ATOM 1287 C CA . GLU A 1 172 ? 20.440 1.774 7.459 1.00 98.19 172 GLU A CA 1
ATOM 1288 C C . GLU A 1 172 ? 19.738 1.408 6.140 1.00 98.19 172 GLU A C 1
ATOM 1290 O O . GLU A 1 172 ? 20.003 2.017 5.101 1.00 98.19 172 GLU A O 1
ATOM 1295 N N . VAL A 1 173 ? 18.792 0.458 6.170 1.00 98.19 173 VAL A N 1
ATOM 1296 C CA . VAL A 1 173 ? 17.965 0.121 4.997 1.00 98.19 173 VAL A CA 1
ATOM 1297 C C . VAL A 1 173 ? 17.117 1.315 4.545 1.00 98.19 173 VAL A C 1
ATOM 1299 O O . VAL A 1 173 ? 17.024 1.569 3.344 1.00 98.19 173 VAL A O 1
ATOM 1302 N N . ALA A 1 174 ? 16.492 2.048 5.469 1.00 98.00 174 ALA A N 1
ATOM 1303 C CA . ALA A 1 174 ? 15.680 3.222 5.136 1.00 98.00 174 ALA A CA 1
ATOM 1304 C C . ALA A 1 174 ? 16.503 4.378 4.567 1.00 98.00 174 ALA A C 1
ATOM 1306 O O . ALA A 1 174 ? 16.088 4.999 3.584 1.00 98.00 174 ALA A O 1
ATOM 1307 N N . ASP A 1 175 ? 17.657 4.652 5.170 1.00 98.12 175 ASP A N 1
ATOM 1308 C CA . ASP A 1 175 ? 18.568 5.710 4.747 1.00 98.12 175 ASP A CA 1
ATOM 1309 C C . ASP A 1 175 ? 19.102 5.418 3.343 1.00 98.12 175 ASP A C 1
ATOM 1311 O O . ASP A 1 175 ? 19.058 6.289 2.477 1.00 98.12 175 ASP A O 1
ATOM 1315 N N . ALA A 1 176 ? 19.492 4.167 3.069 1.00 97.69 176 ALA A N 1
ATOM 1316 C CA . ALA A 1 176 ? 19.958 3.740 1.748 1.00 97.69 176 ALA A CA 1
ATOM 1317 C C . ALA A 1 176 ? 18.889 3.856 0.644 1.00 97.69 176 ALA A C 1
ATOM 1319 O O . ALA A 1 176 ? 19.225 3.946 -0.535 1.00 97.69 176 ALA A O 1
ATOM 1320 N N . LEU A 1 177 ? 17.604 3.837 1.008 1.00 97.81 177 LEU A N 1
ATOM 1321 C CA . LEU A 1 177 ? 16.484 4.010 0.079 1.00 97.81 177 LEU A CA 1
ATOM 1322 C C . LEU A 1 177 ? 15.999 5.462 -0.021 1.00 97.81 177 LEU A C 1
ATOM 1324 O O . LEU A 1 177 ? 15.179 5.769 -0.891 1.00 97.81 177 LEU A O 1
ATOM 1328 N N . SER A 1 178 ? 16.466 6.350 0.854 1.00 97.75 178 SER A N 1
ATOM 1329 C CA . SER A 1 178 ? 16.000 7.731 0.916 1.00 97.75 178 SER A CA 1
ATOM 1330 C C . SER A 1 178 ? 16.718 8.635 -0.095 1.00 97.75 178 SER A C 1
ATOM 1332 O O . SER A 1 178 ? 17.905 8.489 -0.360 1.00 97.75 178 SER A O 1
ATOM 1334 N N . HIS A 1 179 ? 15.984 9.591 -0.659 1.00 97.19 179 HIS A N 1
ATOM 1335 C CA . HIS A 1 179 ? 16.441 10.640 -1.577 1.00 97.19 179 HIS A CA 1
ATOM 1336 C C . HIS A 1 179 ? 15.445 11.822 -1.550 1.00 97.19 179 HIS A C 1
ATOM 1338 O O . HIS A 1 179 ? 14.436 11.791 -0.841 1.00 97.19 179 HIS A O 1
ATOM 1344 N N . ASP A 1 180 ? 15.666 12.874 -2.339 1.00 96.12 180 ASP A N 1
ATOM 1345 C CA . ASP A 1 180 ? 14.899 14.132 -2.248 1.00 96.12 180 ASP A CA 1
ATOM 1346 C C . ASP A 1 180 ? 13.375 13.988 -2.443 1.00 96.12 180 ASP A C 1
ATOM 1348 O O . ASP A 1 180 ? 12.591 14.803 -1.940 1.00 96.12 180 ASP A O 1
ATOM 1352 N N . ARG A 1 181 ? 12.917 12.947 -3.155 1.00 95.25 181 ARG A N 1
ATOM 1353 C CA . ARG A 1 181 ? 11.481 12.684 -3.385 1.00 95.25 181 ARG A CA 1
ATOM 1354 C C . ARG A 1 181 ? 10.876 11.616 -2.477 1.00 95.25 181 ARG A C 1
ATOM 1356 O O . ARG A 1 181 ? 9.641 11.513 -2.439 1.00 95.25 181 ARG A O 1
ATOM 1363 N N . ALA A 1 182 ? 11.701 10.864 -1.757 1.00 97.25 182 ALA A N 1
ATOM 1364 C CA . ALA A 1 182 ? 11.276 9.808 -0.850 1.00 97.25 182 ALA A CA 1
ATOM 1365 C C . ALA A 1 182 ? 12.204 9.759 0.364 1.00 97.25 182 ALA A C 1
ATOM 1367 O O . ALA A 1 182 ? 13.364 9.408 0.228 1.00 97.25 182 ALA A O 1
ATOM 1368 N N . SER A 1 183 ? 11.706 10.080 1.552 1.00 98.00 183 SER A N 1
ATOM 1369 C CA . SER A 1 183 ? 12.457 9.909 2.794 1.00 98.00 183 SER A CA 1
ATOM 1370 C C . SER A 1 183 ? 11.730 8.962 3.727 1.00 98.00 183 SER A C 1
ATOM 1372 O O . SER A 1 183 ? 10.504 9.038 3.860 1.00 98.00 183 SER A O 1
ATOM 1374 N N . PHE A 1 184 ? 12.490 8.098 4.389 1.00 98.00 184 PHE A N 1
ATOM 1375 C CA . PHE A 1 184 ? 11.993 7.123 5.348 1.00 98.00 184 PHE A CA 1
ATOM 1376 C C . PHE A 1 184 ? 12.813 7.229 6.629 1.00 98.00 184 PHE A C 1
ATOM 1378 O O . PHE A 1 184 ? 14.028 7.138 6.598 1.00 98.00 184 PHE A O 1
ATOM 1385 N N . ASN A 1 185 ? 12.142 7.421 7.758 1.00 97.81 185 ASN A N 1
ATOM 1386 C CA . ASN A 1 185 ? 12.734 7.330 9.085 1.00 97.81 185 ASN A CA 1
ATOM 1387 C C . ASN A 1 185 ? 12.038 6.180 9.796 1.00 97.81 185 ASN A C 1
ATOM 1389 O O . ASN A 1 185 ? 10.804 6.099 9.764 1.00 97.81 185 ASN A O 1
ATOM 1393 N N . LEU A 1 186 ? 12.815 5.297 10.412 1.00 97.19 186 LEU A N 1
ATOM 1394 C CA . LEU A 1 186 ? 12.293 4.173 11.171 1.00 97.19 186 LEU A CA 1
ATOM 1395 C C . LEU A 1 186 ? 12.542 4.356 12.660 1.00 97.19 186 LEU A C 1
ATOM 1397 O O . LEU A 1 186 ? 13.579 4.852 13.087 1.00 97.19 186 LEU A O 1
ATOM 1401 N N . GLU A 1 187 ? 11.579 3.899 13.445 1.00 96.44 187 GLU A N 1
ATOM 1402 C CA . GLU A 1 187 ? 11.693 3.770 14.891 1.00 96.44 187 GLU A CA 1
ATOM 1403 C C . GLU A 1 187 ? 10.909 2.544 15.372 1.00 96.44 187 GLU A C 1
ATOM 1405 O O . GLU A 1 187 ? 9.947 2.114 14.725 1.00 96.44 187 GLU A O 1
ATOM 1410 N N . ASP A 1 188 ? 11.322 1.968 16.502 1.00 96.81 188 ASP A N 1
ATOM 1411 C CA . ASP A 1 188 ? 10.563 0.898 17.152 1.00 96.81 188 ASP A CA 1
ATOM 1412 C C . ASP A 1 188 ? 9.357 1.504 17.882 1.00 96.81 188 ASP A C 1
ATOM 1414 O O . ASP A 1 188 ? 9.489 2.412 18.708 1.00 96.81 188 ASP A O 1
ATOM 1418 N N . ALA A 1 189 ? 8.165 1.011 17.562 1.00 97.12 189 ALA A N 1
ATOM 1419 C CA . ALA A 1 189 ? 6.947 1.342 18.280 1.00 97.12 189 ALA A CA 1
ATOM 1420 C C . ALA A 1 189 ? 6.023 0.125 18.316 1.00 97.12 189 ALA A C 1
ATOM 1422 O O . ALA A 1 189 ? 5.685 -0.445 17.280 1.00 97.12 189 ALA A O 1
ATOM 1423 N N . TYR A 1 190 ? 5.575 -0.253 19.515 1.00 96.81 190 TYR A N 1
ATOM 1424 C CA . TYR A 1 190 ? 4.660 -1.383 19.731 1.00 96.81 190 TYR A CA 1
ATOM 1425 C C . TYR A 1 190 ? 5.184 -2.716 19.171 1.00 96.81 190 TYR A C 1
ATOM 1427 O O . TYR A 1 190 ? 4.399 -3.536 18.699 1.00 96.81 190 TYR A O 1
ATOM 1435 N N . GLY A 1 191 ? 6.508 -2.923 19.195 1.00 96.31 191 GLY A N 1
ATOM 1436 C CA . GLY A 1 191 ? 7.152 -4.121 18.645 1.00 96.31 191 GLY A CA 1
ATOM 1437 C C . GLY A 1 191 ? 7.156 -4.175 17.115 1.00 96.31 191 GLY A C 1
ATOM 1438 O O . GLY A 1 191 ? 7.296 -5.253 16.540 1.00 96.31 191 GLY A O 1
ATOM 1439 N N . ARG A 1 192 ? 6.970 -3.027 16.456 1.00 97.31 192 ARG A N 1
ATOM 1440 C CA . ARG A 1 192 ? 6.900 -2.851 15.002 1.00 97.31 192 ARG A CA 1
ATOM 1441 C C . ARG A 1 192 ? 7.828 -1.739 14.549 1.00 97.31 192 ARG A C 1
ATOM 1443 O O . ARG A 1 192 ? 8.210 -0.874 15.334 1.00 97.31 192 ARG A O 1
ATOM 1450 N N . TRP A 1 193 ? 8.100 -1.711 13.252 1.00 97.50 193 TRP A N 1
ATOM 1451 C CA . TRP A 1 193 ? 8.705 -0.558 12.604 1.00 97.50 193 TRP A CA 1
ATOM 1452 C C . TRP A 1 193 ? 7.648 0.497 12.320 1.00 97.50 193 TRP A C 1
ATOM 1454 O O . TRP A 1 193 ? 6.789 0.302 11.460 1.00 97.50 193 TRP A O 1
ATOM 1464 N N . ARG A 1 194 ? 7.717 1.629 13.020 1.00 97.69 194 ARG A N 1
ATOM 1465 C CA . ARG A 1 194 ? 6.986 2.835 12.638 1.00 97.69 194 ARG A CA 1
ATOM 1466 C C . ARG A 1 194 ? 7.802 3.563 11.581 1.00 97.69 194 ARG A C 1
ATOM 1468 O O . ARG A 1 194 ? 8.870 4.091 11.869 1.00 97.69 194 ARG A O 1
ATOM 1475 N N . VAL A 1 195 ? 7.290 3.583 10.357 1.00 97.19 195 VAL A N 1
ATOM 1476 C CA . VAL A 1 195 ? 7.903 4.299 9.236 1.00 97.19 195 VAL A CA 1
ATOM 1477 C C . VAL A 1 195 ? 7.285 5.689 9.169 1.00 97.19 195 VAL A C 1
ATOM 1479 O O . VAL A 1 195 ? 6.064 5.815 9.064 1.00 97.19 195 VAL A O 1
ATOM 1482 N N . VAL A 1 196 ? 8.108 6.736 9.216 1.00 96.94 196 VAL A N 1
ATOM 1483 C CA . VAL A 1 196 ? 7.696 8.142 9.107 1.00 96.94 196 VAL A CA 1
ATOM 1484 C C . VAL A 1 196 ? 8.537 8.845 8.054 1.00 96.94 196 VAL A C 1
ATOM 1486 O O . VAL A 1 196 ? 9.762 8.781 8.075 1.00 96.94 196 VAL A O 1
ATOM 1489 N N . GLY A 1 197 ? 7.909 9.596 7.155 1.00 96.06 197 GLY A N 1
ATOM 1490 C CA . GLY A 1 197 ? 8.686 10.349 6.180 1.00 96.06 197 GLY A CA 1
ATOM 1491 C C . GLY A 1 197 ? 7.858 11.077 5.145 1.00 96.06 197 GLY A 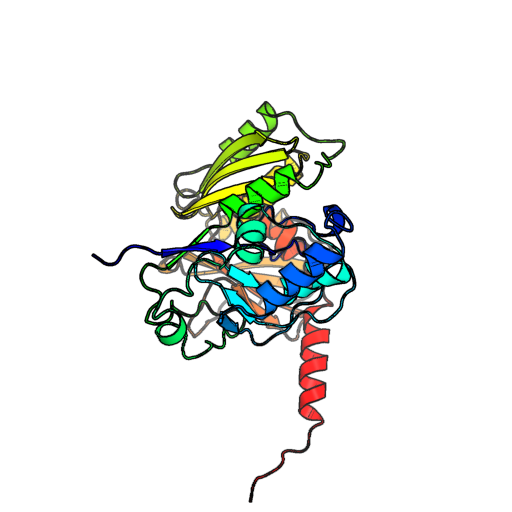C 1
ATOM 1492 O O . GLY A 1 197 ? 6.744 11.528 5.436 1.00 96.06 197 GLY A O 1
ATOM 1493 N N . ARG A 1 198 ? 8.412 11.238 3.943 1.00 96.12 198 ARG A N 1
ATOM 1494 C CA . ARG A 1 198 ? 7.742 11.911 2.826 1.00 96.12 198 ARG A CA 1
ATOM 1495 C C . ARG A 1 198 ? 7.894 11.114 1.546 1.00 96.12 198 ARG A C 1
ATOM 1497 O O . ARG A 1 198 ? 8.992 10.713 1.218 1.00 96.12 198 ARG A O 1
ATOM 1504 N N . VAL A 1 199 ? 6.814 10.976 0.790 1.00 93.75 199 VAL A N 1
ATOM 1505 C CA . VAL A 1 199 ? 6.805 10.375 -0.547 1.00 93.75 199 VAL A CA 1
ATOM 1506 C C . VAL A 1 199 ? 6.064 11.323 -1.479 1.00 93.75 199 VAL A C 1
ATOM 1508 O O . VAL A 1 199 ? 4.931 11.713 -1.187 1.00 93.75 199 VAL A O 1
ATOM 1511 N N . HIS A 1 200 ? 6.701 11.760 -2.569 1.00 90.94 200 HIS A N 1
ATOM 1512 C CA . HIS A 1 200 ? 6.158 12.795 -3.466 1.00 90.94 200 HIS A CA 1
ATOM 1513 C C . HIS A 1 200 ? 5.685 14.056 -2.714 1.00 90.94 200 HIS A C 1
ATOM 1515 O O . HIS A 1 200 ? 4.617 14.613 -2.982 1.00 90.94 200 HIS A O 1
ATOM 1521 N N . GLY A 1 201 ? 6.445 14.468 -1.694 1.00 91.44 201 GLY A N 1
ATOM 1522 C CA . GLY A 1 201 ? 6.113 15.610 -0.835 1.00 91.44 201 GLY A CA 1
ATOM 1523 C C . GLY A 1 201 ? 4.938 15.387 0.129 1.00 91.44 201 GLY A C 1
ATOM 1524 O O . GLY A 1 201 ? 4.641 16.268 0.935 1.00 91.44 201 GLY A O 1
ATOM 1525 N N . ARG A 1 202 ? 4.277 14.223 0.103 1.00 90.06 202 ARG A N 1
ATOM 1526 C CA . ARG A 1 202 ? 3.219 13.865 1.054 1.00 90.06 202 ARG A CA 1
ATOM 1527 C C . ARG A 1 202 ? 3.827 13.175 2.258 1.00 90.06 202 ARG A C 1
ATOM 1529 O O . ARG A 1 202 ? 4.625 12.259 2.102 1.00 90.06 202 ARG A O 1
ATOM 1536 N N . ARG A 1 203 ? 3.428 13.591 3.459 1.00 93.00 203 ARG A N 1
ATOM 1537 C CA . ARG A 1 203 ? 3.811 12.886 4.682 1.00 93.00 203 ARG A CA 1
ATOM 1538 C C . ARG A 1 203 ? 3.202 11.487 4.672 1.00 93.00 203 ARG A C 1
ATOM 1540 O O . ARG A 1 203 ? 2.006 11.345 4.424 1.00 93.00 203 ARG A O 1
ATOM 1547 N N . VAL A 1 204 ? 4.024 10.491 4.969 1.00 92.31 204 VAL A N 1
ATOM 1548 C CA . VAL A 1 204 ? 3.597 9.109 5.176 1.00 92.31 204 VAL A CA 1
ATOM 1549 C C . VAL A 1 204 ? 3.915 8.703 6.609 1.00 92.31 204 VAL A C 1
ATOM 1551 O O . VAL A 1 204 ? 4.949 9.086 7.161 1.00 92.31 204 VAL A O 1
ATOM 1554 N N . ARG A 1 205 ? 2.995 7.958 7.216 1.00 94.94 205 ARG A N 1
ATOM 1555 C CA . ARG A 1 205 ? 3.198 7.243 8.472 1.00 94.94 205 ARG A CA 1
ATOM 1556 C C . ARG A 1 205 ? 2.452 5.925 8.378 1.00 94.94 205 ARG A C 1
ATOM 1558 O O . ARG A 1 205 ? 1.269 5.953 8.061 1.00 94.94 205 ARG A O 1
ATOM 1565 N N . PHE A 1 206 ? 3.117 4.816 8.658 1.00 94.69 206 PHE A N 1
ATOM 1566 C CA . PHE A 1 206 ? 2.505 3.489 8.737 1.00 94.69 206 PHE A CA 1
ATOM 1567 C C . PHE A 1 206 ? 3.386 2.557 9.579 1.00 94.69 206 PHE A C 1
ATOM 1569 O O . PHE A 1 206 ? 4.492 2.932 9.971 1.00 94.69 206 PHE A O 1
ATOM 1576 N N . TYR A 1 207 ? 2.885 1.359 9.879 1.00 95.69 207 TYR A N 1
ATOM 1577 C CA . TYR A 1 207 ? 3.581 0.378 10.712 1.00 95.69 207 TYR A CA 1
ATOM 1578 C C . TYR A 1 207 ? 3.830 -0.895 9.923 1.00 95.69 207 TYR A C 1
ATOM 1580 O O . TYR A 1 207 ? 2.938 -1.381 9.234 1.00 95.69 207 TYR A O 1
ATOM 1588 N N . LEU A 1 208 ? 5.028 -1.449 10.048 1.00 95.19 208 LEU A N 1
ATOM 1589 C CA . LEU A 1 208 ? 5.393 -2.738 9.478 1.00 95.19 208 LEU A CA 1
ATOM 1590 C C . LEU A 1 208 ? 5.763 -3.700 10.605 1.00 95.19 208 LEU A C 1
ATOM 1592 O O . LEU A 1 208 ? 6.432 -3.310 11.561 1.00 95.19 208 LEU A O 1
ATOM 1596 N N . GLU A 1 209 ? 5.370 -4.966 10.480 1.00 95.44 209 GLU A N 1
ATOM 1597 C CA . GLU A 1 209 ? 5.938 -6.015 11.333 1.00 95.44 209 GLU A CA 1
ATOM 1598 C C . GLU A 1 209 ? 7.458 -6.040 11.161 1.00 95.44 209 GLU A C 1
ATOM 1600 O O . GLU A 1 209 ? 7.950 -5.900 10.032 1.00 95.44 209 GLU A O 1
ATOM 1605 N N . ARG A 1 210 ? 8.192 -6.221 12.268 1.00 96.44 210 ARG A N 1
ATOM 1606 C CA . ARG A 1 210 ? 9.650 -6.342 12.190 1.00 96.44 210 ARG A CA 1
ATOM 1607 C C . ARG A 1 210 ? 9.992 -7.550 11.326 1.00 96.44 210 ARG A C 1
ATOM 1609 O O . ARG A 1 210 ? 9.397 -8.614 11.472 1.00 96.44 210 ARG A O 1
ATOM 1616 N N . SER A 1 211 ? 10.913 -7.365 10.397 1.00 96.88 211 SER A N 1
ATOM 1617 C CA . SER A 1 211 ? 11.226 -8.328 9.343 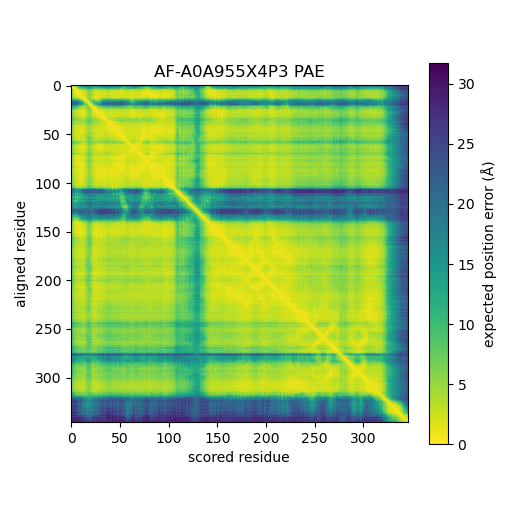1.00 96.88 211 SER A CA 1
ATOM 1618 C C . SER A 1 211 ? 12.707 -8.274 8.999 1.00 96.88 211 SER A C 1
ATOM 1620 O O . SER A 1 211 ? 13.411 -7.394 9.498 1.00 96.88 211 SER A O 1
ATOM 1622 N N . SER A 1 212 ? 13.174 -9.181 8.144 1.00 97.25 212 SER A N 1
ATOM 1623 C CA . SER A 1 212 ? 14.516 -9.096 7.566 1.00 97.25 212 SER A CA 1
ATOM 1624 C C . SER A 1 212 ? 14.739 -7.796 6.784 1.00 97.25 212 SER A C 1
ATOM 1626 O O . SER A 1 212 ? 13.776 -7.133 6.367 1.00 97.25 212 SER A O 1
ATOM 1628 N N . SER A 1 213 ? 16.010 -7.446 6.550 1.00 97.56 213 SER A N 1
ATOM 1629 C CA . SER A 1 213 ? 16.392 -6.300 5.712 1.00 97.56 213 SER A CA 1
ATOM 1630 C C . SER A 1 213 ? 15.772 -6.372 4.321 1.00 97.56 213 SER A C 1
ATOM 1632 O O . SER A 1 213 ? 15.306 -5.353 3.820 1.00 97.56 213 SER A O 1
ATOM 1634 N N . ASP A 1 214 ? 15.722 -7.557 3.710 1.00 94.94 214 ASP A N 1
ATOM 1635 C CA . ASP A 1 214 ? 15.182 -7.725 2.359 1.00 94.94 214 ASP A CA 1
ATOM 1636 C C . ASP A 1 214 ? 13.669 -7.509 2.321 1.00 94.94 214 ASP A C 1
ATOM 1638 O O . ASP A 1 214 ? 13.180 -6.758 1.479 1.00 94.94 214 ASP A O 1
ATOM 1642 N N . ALA A 1 215 ? 12.928 -8.064 3.285 1.00 93.56 215 ALA A N 1
ATOM 1643 C CA . ALA A 1 215 ? 11.487 -7.841 3.387 1.00 93.56 215 ALA A CA 1
ATOM 1644 C C . ALA A 1 215 ? 11.144 -6.371 3.696 1.00 93.56 215 ALA A C 1
ATOM 1646 O O . ALA A 1 215 ? 10.154 -5.836 3.189 1.00 93.56 215 ALA A O 1
ATOM 1647 N N . LEU A 1 216 ? 11.958 -5.692 4.513 1.00 95.88 216 LEU A N 1
ATOM 1648 C CA . LEU A 1 216 ? 11.798 -4.260 4.768 1.00 95.88 216 LEU A CA 1
ATOM 1649 C C . LEU A 1 216 ? 12.092 -3.440 3.504 1.00 95.88 216 LEU A C 1
ATOM 1651 O O . LEU A 1 216 ? 11.283 -2.589 3.129 1.00 95.88 216 LEU A O 1
ATOM 1655 N N . ARG A 1 217 ? 13.212 -3.725 2.831 1.00 96.31 217 ARG A N 1
ATOM 1656 C CA . ARG A 1 217 ? 13.612 -3.088 1.571 1.00 96.31 217 ARG A CA 1
ATOM 1657 C C . ARG A 1 217 ? 12.521 -3.237 0.514 1.00 96.31 217 ARG A C 1
ATOM 1659 O O . ARG A 1 217 ? 12.138 -2.241 -0.090 1.00 96.31 217 ARG A O 1
ATOM 1666 N N . GLU A 1 218 ? 11.980 -4.443 0.342 1.00 92.88 218 GLU A N 1
ATOM 1667 C CA . GLU A 1 218 ? 10.876 -4.731 -0.578 1.00 92.88 218 GLU A CA 1
ATOM 1668 C C . GLU A 1 218 ? 9.665 -3.832 -0.291 1.00 92.88 218 GLU A C 1
ATOM 1670 O O . GLU A 1 218 ? 9.159 -3.159 -1.187 1.00 92.88 218 GLU A O 1
ATOM 1675 N N . ARG A 1 219 ? 9.220 -3.762 0.970 1.00 92.50 219 ARG A N 1
ATOM 1676 C CA . ARG A 1 219 ? 8.047 -2.965 1.368 1.00 92.50 219 ARG A CA 1
ATOM 1677 C C . ARG A 1 219 ? 8.244 -1.465 1.162 1.00 92.50 219 ARG A C 1
ATOM 1679 O O . ARG A 1 219 ? 7.293 -0.783 0.783 1.00 92.50 219 ARG A O 1
ATOM 1686 N N . LEU A 1 220 ? 9.443 -0.946 1.426 1.00 95.19 220 LEU A N 1
ATOM 1687 C CA . LEU A 1 220 ? 9.756 0.467 1.209 1.00 95.19 220 LEU A CA 1
ATOM 1688 C C . LEU A 1 220 ? 9.867 0.793 -0.286 1.00 95.19 220 LEU A C 1
ATOM 1690 O O . LEU A 1 220 ? 9.338 1.819 -0.711 1.00 95.19 220 LEU A O 1
ATOM 1694 N N . LEU A 1 221 ? 10.467 -0.090 -1.092 1.00 94.44 221 LEU A N 1
ATOM 1695 C CA . LEU A 1 221 ? 10.591 0.099 -2.542 1.00 94.44 221 LEU A CA 1
ATOM 1696 C C . LEU A 1 221 ? 9.234 0.195 -3.248 1.00 94.44 221 LEU A C 1
ATOM 1698 O O . LEU A 1 221 ? 9.085 1.032 -4.130 1.00 94.44 221 LEU A O 1
ATOM 1702 N N . ARG A 1 222 ? 8.213 -0.542 -2.791 1.00 90.69 222 ARG A N 1
ATOM 1703 C CA . ARG A 1 222 ? 6.847 -0.462 -3.352 1.00 90.69 222 ARG A CA 1
ATOM 1704 C C . ARG A 1 222 ? 6.208 0.924 -3.280 1.00 90.69 222 ARG A C 1
ATOM 1706 O O . ARG A 1 222 ? 5.343 1.248 -4.088 1.00 90.69 222 ARG A O 1
ATOM 1713 N N . ILE A 1 223 ? 6.588 1.740 -2.297 1.00 91.88 223 ILE A N 1
ATOM 1714 C CA . ILE A 1 223 ? 6.085 3.116 -2.161 1.00 91.88 223 ILE A CA 1
ATOM 1715 C C . ILE A 1 223 ? 7.129 4.174 -2.502 1.00 91.88 223 ILE A C 1
ATOM 1717 O O . ILE A 1 223 ? 6.818 5.366 -2.477 1.00 91.88 223 ILE A O 1
ATOM 1721 N N . ARG A 1 224 ? 8.366 3.763 -2.782 1.00 94.88 224 ARG A N 1
ATOM 1722 C CA . ARG A 1 224 ? 9.461 4.657 -3.131 1.00 94.88 224 ARG A CA 1
ATOM 1723 C C . ARG A 1 224 ? 9.346 5.022 -4.612 1.00 94.88 224 ARG A C 1
ATOM 1725 O O . ARG A 1 224 ? 9.518 4.151 -5.463 1.00 94.88 224 ARG A O 1
ATOM 1732 N N . PRO A 1 225 ? 9.094 6.292 -4.964 1.00 94.69 225 PRO A N 1
ATOM 1733 C CA . PRO A 1 225 ? 9.241 6.712 -6.344 1.00 94.69 225 PRO A CA 1
ATOM 1734 C C . PRO A 1 225 ? 10.682 6.568 -6.821 1.00 94.69 225 PRO A C 1
ATOM 1736 O O . PRO A 1 225 ? 11.596 6.723 -6.015 1.00 94.69 225 PRO A O 1
ATOM 1739 N N . PRO A 1 226 ? 10.893 6.374 -8.129 1.00 96.00 226 PRO A N 1
ATOM 1740 C CA . PRO A 1 226 ? 12.221 6.433 -8.713 1.00 96.00 226 PRO A CA 1
ATOM 1741 C C . PRO A 1 226 ? 12.933 7.746 -8.394 1.00 96.00 226 PRO A C 1
ATOM 1743 O O . PRO A 1 226 ? 12.321 8.825 -8.377 1.00 96.00 226 PRO A O 1
ATOM 1746 N N . ASP A 1 227 ? 14.235 7.645 -8.175 1.00 97.00 227 ASP A N 1
ATOM 1747 C CA . ASP A 1 227 ? 15.112 8.776 -7.960 1.00 97.00 227 ASP A CA 1
ATOM 1748 C C . ASP A 1 227 ? 15.301 9.558 -9.264 1.00 97.00 227 ASP A C 1
ATOM 1750 O O . ASP A 1 227 ? 15.895 9.036 -10.210 1.00 97.00 227 ASP A O 1
ATOM 1754 N N . PRO A 1 228 ? 14.778 10.797 -9.356 1.00 94.19 228 PRO A N 1
ATOM 1755 C CA . PRO A 1 228 ? 14.832 11.574 -10.591 1.00 94.19 228 PRO A CA 1
ATOM 1756 C C . PRO A 1 228 ? 16.254 11.868 -11.066 1.00 94.19 228 PRO A C 1
ATOM 1758 O O . PRO A 1 228 ? 16.441 12.070 -12.263 1.00 94.19 228 PRO A O 1
ATOM 1761 N N . ASP A 1 229 ? 17.224 11.895 -10.154 1.00 96.06 229 ASP A N 1
ATOM 1762 C CA . ASP A 1 229 ? 18.610 12.242 -10.465 1.00 96.06 229 ASP A CA 1
ATOM 1763 C C . ASP A 1 229 ? 19.432 11.019 -10.901 1.00 96.06 229 ASP A C 1
ATOM 1765 O O . ASP A 1 229 ? 20.548 11.165 -11.393 1.00 96.06 229 ASP A O 1
ATOM 1769 N N . ASN A 1 230 ? 18.864 9.814 -10.767 1.00 97.00 230 ASN A N 1
ATOM 1770 C CA . ASN A 1 230 ? 19.523 8.535 -11.037 1.00 97.00 230 ASN A CA 1
ATOM 1771 C C . ASN A 1 230 ? 18.675 7.611 -11.934 1.00 97.00 230 ASN A C 1
ATOM 1773 O O . ASN A 1 230 ? 18.758 6.384 -11.837 1.00 97.00 230 ASN A O 1
ATOM 1777 N N . LEU A 1 231 ? 17.846 8.185 -12.812 1.00 97.06 231 LEU A N 1
ATOM 1778 C CA . LEU A 1 231 ? 17.064 7.416 -13.783 1.00 97.06 231 LEU A CA 1
ATOM 1779 C C . LEU A 1 231 ? 17.981 6.705 -14.788 1.00 97.06 231 LEU A C 1
ATOM 1781 O O . LEU A 1 231 ? 18.936 7.288 -15.304 1.00 97.06 231 LEU A O 1
ATOM 1785 N N . LEU A 1 232 ? 17.668 5.448 -15.100 1.00 97.19 232 LEU A N 1
ATOM 1786 C CA . LEU A 1 232 ? 18.437 4.667 -16.066 1.00 97.19 232 LEU A CA 1
ATOM 1787 C C . LEU A 1 232 ? 18.179 5.135 -17.506 1.00 97.19 232 LEU A C 1
ATOM 1789 O O . LEU A 1 232 ? 17.083 5.580 -17.859 1.00 97.19 232 LEU A O 1
ATOM 1793 N N . SER A 1 233 ? 19.173 4.940 -18.374 1.00 95.69 233 SER A N 1
ATOM 1794 C CA . SER A 1 233 ? 18.930 4.877 -19.816 1.00 95.69 233 SER A CA 1
ATOM 1795 C C . SER A 1 233 ? 18.239 3.558 -20.181 1.00 95.69 233 SER A C 1
ATOM 1797 O O . SER A 1 233 ? 18.271 2.592 -19.414 1.00 95.69 233 SER A O 1
ATOM 1799 N N . MET A 1 234 ? 17.645 3.486 -21.376 1.00 95.12 234 MET A N 1
ATOM 1800 C CA . MET A 1 234 ? 17.082 2.228 -21.882 1.00 95.12 234 MET A CA 1
ATOM 1801 C C . MET A 1 234 ? 18.131 1.111 -21.941 1.00 95.12 234 MET A C 1
ATOM 1803 O O . MET A 1 234 ? 17.845 -0.008 -21.525 1.00 95.12 234 MET A O 1
ATOM 1807 N N . ASP A 1 235 ? 19.346 1.415 -22.404 1.00 96.00 235 ASP A N 1
ATOM 1808 C CA . ASP A 1 235 ? 20.428 0.431 -22.509 1.00 96.00 235 ASP A CA 1
ATOM 1809 C C . ASP A 1 235 ? 20.819 -0.127 -21.138 1.00 96.00 235 ASP A C 1
ATOM 1811 O O . ASP A 1 235 ? 20.902 -1.342 -20.972 1.00 96.00 235 ASP A O 1
ATOM 1815 N N . ALA A 1 236 ? 20.972 0.738 -20.130 1.00 97.31 236 ALA A N 1
ATOM 1816 C CA . ALA A 1 236 ? 21.291 0.311 -18.770 1.00 97.31 236 ALA A CA 1
ATOM 1817 C C . ALA A 1 236 ? 20.148 -0.509 -18.144 1.00 97.31 236 ALA A C 1
ATOM 1819 O O . ALA A 1 236 ? 20.391 -1.526 -17.491 1.00 97.31 236 ALA A O 1
ATOM 1820 N N . ALA A 1 237 ? 18.890 -0.116 -18.376 1.00 96.75 237 ALA A N 1
ATOM 1821 C CA . ALA A 1 237 ? 17.731 -0.889 -17.933 1.00 96.75 237 ALA A CA 1
ATOM 1822 C C . ALA A 1 237 ? 17.689 -2.280 -18.592 1.00 96.75 237 ALA A C 1
ATOM 1824 O O . ALA A 1 237 ? 17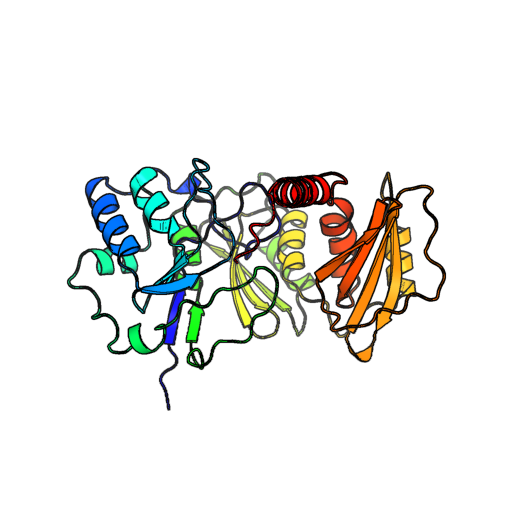.452 -3.281 -17.911 1.00 96.75 237 ALA A O 1
ATOM 1825 N N . ASN A 1 238 ? 17.976 -2.362 -19.893 1.00 96.06 238 ASN A N 1
ATOM 1826 C CA . ASN A 1 238 ? 18.039 -3.620 -20.635 1.00 96.06 238 ASN A CA 1
ATOM 1827 C C . ASN A 1 238 ? 19.220 -4.499 -20.210 1.00 96.06 238 ASN A C 1
ATOM 1829 O O . ASN A 1 238 ? 19.067 -5.717 -20.138 1.00 96.06 238 ASN A O 1
ATOM 1833 N N . GLU A 1 239 ? 20.367 -3.912 -19.862 1.00 96.75 239 GLU A N 1
ATOM 1834 C CA . GLU A 1 239 ? 21.492 -4.646 -19.279 1.00 96.75 239 GLU A CA 1
ATOM 1835 C C . GLU A 1 239 ? 21.089 -5.291 -17.946 1.00 96.75 239 GLU A C 1
ATOM 1837 O O . GLU A 1 239 ? 21.283 -6.492 -17.750 1.00 96.75 239 GLU A O 1
ATOM 1842 N N . ILE A 1 240 ? 20.464 -4.526 -17.043 1.00 96.19 240 ILE A N 1
ATOM 1843 C CA . ILE A 1 240 ? 19.972 -5.048 -15.760 1.00 96.19 240 ILE A CA 1
ATOM 1844 C C . ILE A 1 240 ? 18.943 -6.162 -15.988 1.00 96.19 240 ILE A C 1
ATOM 1846 O O . ILE A 1 240 ? 19.060 -7.229 -15.382 1.00 96.19 240 ILE A O 1
ATOM 1850 N N . ALA A 1 241 ? 17.981 -5.950 -16.891 1.00 94.00 241 ALA A N 1
ATOM 1851 C CA . ALA A 1 241 ? 16.963 -6.945 -17.218 1.00 94.00 241 ALA A CA 1
ATOM 1852 C C . ALA A 1 241 ? 17.575 -8.230 -17.792 1.00 94.00 241 ALA A C 1
ATOM 1854 O O . ALA A 1 241 ? 17.178 -9.318 -17.392 1.00 94.00 241 ALA A O 1
ATOM 1855 N N . GLY A 1 242 ? 18.595 -8.123 -18.651 1.00 93.38 242 GLY A N 1
ATOM 1856 C CA . GLY A 1 242 ? 19.304 -9.273 -19.217 1.00 93.38 242 GLY A CA 1
ATOM 1857 C C . GLY A 1 242 ? 20.112 -10.079 -18.193 1.00 93.38 242 GLY A C 1
ATOM 1858 O O . GLY A 1 242 ? 20.319 -11.279 -18.377 1.00 93.38 242 GLY A O 1
ATOM 1859 N N . ARG A 1 243 ? 20.547 -9.456 -17.087 1.00 95.06 243 ARG A N 1
ATOM 1860 C CA . ARG A 1 243 ? 21.159 -10.173 -15.950 1.00 95.06 243 ARG A CA 1
ATOM 1861 C C . ARG A 1 243 ? 20.120 -10.912 -15.106 1.00 95.06 243 ARG A C 1
ATOM 1863 O O . ARG A 1 243 ? 20.471 -11.886 -14.436 1.00 95.06 243 ARG A O 1
ATOM 1870 N N . HIS A 1 244 ? 18.862 -10.473 -15.135 1.00 92.31 244 HIS A N 1
ATOM 1871 C CA . HIS A 1 244 ? 17.773 -11.098 -14.400 1.00 92.31 244 HIS A CA 1
ATOM 1872 C C . HIS A 1 244 ? 17.252 -12.320 -15.167 1.00 92.31 244 HIS A C 1
ATOM 1874 O O . HIS A 1 244 ? 16.633 -12.211 -16.223 1.00 92.31 244 HIS A O 1
ATOM 1880 N N . LYS A 1 245 ? 17.523 -13.518 -14.644 1.00 88.06 245 LYS A N 1
ATOM 1881 C CA . LYS A 1 245 ? 17.099 -14.768 -15.283 1.00 88.06 245 LYS A CA 1
ATOM 1882 C C . LYS A 1 245 ? 15.672 -15.104 -14.880 1.00 88.06 245 LYS A C 1
ATOM 1884 O O . LYS A 1 245 ? 15.448 -15.551 -13.757 1.00 88.06 245 LYS A O 1
ATOM 1889 N N . PHE A 1 246 ? 14.737 -14.953 -15.808 1.00 89.56 246 PHE A N 1
ATOM 1890 C CA . PHE A 1 246 ? 13.413 -15.543 -15.664 1.00 89.56 246 PHE A CA 1
ATOM 1891 C C . PHE A 1 246 ? 13.389 -16.930 -16.329 1.00 89.56 246 PHE A C 1
ATOM 1893 O O . PHE A 1 246 ? 14.069 -17.129 -17.335 1.00 89.56 246 PHE A O 1
ATOM 1900 N N . PRO A 1 247 ? 12.663 -17.910 -15.766 1.00 88.44 247 PRO A N 1
ATOM 1901 C CA . PRO A 1 247 ? 12.685 -19.287 -16.259 1.00 88.44 247 PRO A CA 1
ATOM 1902 C C . PRO A 1 247 ? 11.882 -19.514 -17.548 1.00 88.44 247 PRO A C 1
ATOM 1904 O O . PRO A 1 247 ? 12.078 -20.544 -18.180 1.00 88.44 247 PRO A O 1
ATOM 1907 N N . ASP A 1 248 ? 10.951 -18.618 -17.883 1.00 89.94 248 ASP A N 1
ATOM 1908 C CA . ASP A 1 248 ? 9.935 -18.813 -18.928 1.00 89.94 248 ASP A CA 1
ATOM 1909 C C . ASP A 1 248 ? 9.683 -17.567 -19.799 1.00 89.94 248 ASP A C 1
ATOM 1911 O O . ASP A 1 248 ? 8.729 -17.543 -20.583 1.00 89.94 248 ASP A O 1
ATOM 1915 N N . ARG A 1 249 ? 10.471 -16.500 -19.617 1.00 91.75 249 ARG A N 1
ATOM 1916 C CA . ARG A 1 249 ? 10.237 -15.199 -20.255 1.00 91.75 249 ARG A CA 1
ATOM 1917 C C . ARG A 1 249 ? 11.508 -14.363 -20.373 1.00 91.75 249 ARG A C 1
ATOM 1919 O O . ARG A 1 249 ? 12.467 -14.533 -19.630 1.00 91.75 249 ARG A O 1
ATOM 1926 N N . GLU A 1 250 ? 11.458 -13.358 -21.235 1.00 93.75 250 GLU A N 1
ATOM 1927 C CA . GLU A 1 250 ? 12.445 -12.281 -21.305 1.00 93.75 250 GLU A CA 1
ATOM 1928 C C . GLU A 1 250 ? 11.764 -10.924 -21.107 1.00 93.75 250 GLU A C 1
ATOM 1930 O O . GLU A 1 250 ? 10.606 -10.733 -21.489 1.00 93.75 250 GLU A O 1
ATOM 1935 N N . VAL A 1 251 ? 12.497 -9.959 -20.544 1.00 94.00 251 VAL A N 1
ATOM 1936 C CA . VAL A 1 251 ? 12.006 -8.599 -20.282 1.00 94.00 251 VAL A CA 1
ATOM 1937 C C . VAL A 1 251 ? 12.924 -7.577 -20.939 1.00 94.00 251 VAL A C 1
ATOM 1939 O O . VAL A 1 251 ? 14.141 -7.664 -20.785 1.00 94.00 251 VAL A O 1
ATOM 1942 N N . ARG A 1 252 ? 12.349 -6.597 -21.646 1.00 94.38 252 ARG A N 1
ATOM 1943 C CA . ARG A 1 252 ? 13.081 -5.452 -22.213 1.00 94.38 252 ARG A CA 1
ATOM 1944 C C . ARG A 1 252 ? 12.270 -4.165 -22.156 1.00 94.38 252 ARG A C 1
ATOM 1946 O O . ARG A 1 252 ? 11.047 -4.180 -22.253 1.00 94.38 252 ARG A O 1
ATOM 1953 N N . VAL A 1 253 ? 12.966 -3.042 -22.054 1.00 92.38 253 VAL A N 1
ATOM 1954 C CA . VAL A 1 253 ? 12.450 -1.709 -22.361 1.00 92.38 253 VAL A CA 1
ATOM 1955 C C . VAL A 1 253 ? 12.603 -1.487 -23.863 1.00 92.38 253 VAL A C 1
ATOM 1957 O O . VAL A 1 253 ? 13.724 -1.453 -24.372 1.00 92.38 253 VAL A O 1
ATOM 1960 N N . LEU A 1 254 ? 11.479 -1.353 -24.568 1.00 91.56 254 LEU A N 1
ATOM 1961 C CA . LEU A 1 254 ? 11.453 -1.201 -26.028 1.00 91.56 254 LEU A CA 1
ATOM 1962 C C . LEU A 1 254 ? 11.402 0.256 -26.478 1.00 91.56 254 LEU A C 1
ATOM 1964 O O . LEU A 1 254 ? 11.878 0.585 -27.558 1.00 91.56 254 LEU A O 1
ATOM 1968 N N . ALA A 1 255 ? 10.833 1.135 -25.657 1.00 89.75 255 ALA A N 1
ATOM 1969 C CA . ALA A 1 255 ? 10.760 2.557 -25.953 1.00 89.75 255 ALA A CA 1
ATOM 1970 C C . ALA A 1 255 ? 10.747 3.388 -24.669 1.00 89.75 255 ALA A C 1
ATOM 1972 O O . ALA A 1 255 ? 10.269 2.939 -23.623 1.00 89.75 255 ALA A O 1
ATOM 1973 N N . ALA A 1 256 ? 11.213 4.630 -24.779 1.00 90.38 256 ALA A N 1
ATOM 1974 C CA . ALA A 1 256 ? 11.131 5.634 -23.732 1.00 90.38 256 ALA A CA 1
ATOM 1975 C C . ALA A 1 256 ? 10.520 6.926 -24.280 1.00 90.38 256 ALA A C 1
ATOM 1977 O O . ALA A 1 256 ? 10.838 7.370 -25.381 1.00 90.38 256 ALA A O 1
ATOM 1978 N N . HIS A 1 257 ? 9.662 7.554 -23.483 1.00 89.69 257 HIS A N 1
ATOM 1979 C CA . HIS A 1 257 ? 9.159 8.898 -23.726 1.00 89.69 257 HIS A CA 1
ATOM 1980 C C . HIS A 1 257 ? 9.753 9.832 -22.668 1.00 89.69 257 HIS A C 1
ATOM 1982 O O . HIS A 1 257 ? 9.112 10.124 -21.656 1.00 89.69 257 HIS A O 1
ATOM 1988 N N . GLU A 1 258 ? 10.975 10.315 -22.899 1.00 88.12 258 GLU A N 1
ATOM 1989 C CA . GLU A 1 258 ? 11.775 11.057 -21.906 1.00 88.12 258 GLU A CA 1
ATOM 1990 C C . GLU A 1 258 ? 11.032 12.255 -21.302 1.00 88.12 258 GLU A C 1
ATOM 1992 O O . GLU A 1 258 ? 10.996 12.416 -20.086 1.00 88.12 258 GLU A O 1
ATOM 1997 N N . GLN A 1 259 ? 10.334 13.046 -22.126 1.00 86.31 259 GLN A N 1
ATOM 1998 C CA . GLN A 1 259 ? 9.572 14.212 -21.650 1.00 86.31 259 GLN A CA 1
ATOM 1999 C C . GLN A 1 259 ? 8.433 13.852 -20.684 1.00 86.31 259 GLN A C 1
ATOM 2001 O O . GLN A 1 259 ? 8.045 14.671 -19.855 1.00 86.31 259 GLN A O 1
ATOM 2006 N N . ALA A 1 260 ? 7.883 12.642 -20.805 1.00 86.88 260 ALA A N 1
ATOM 2007 C CA . ALA A 1 260 ? 6.817 12.147 -19.940 1.00 86.88 260 ALA A CA 1
ATOM 2008 C C . ALA A 1 260 ? 7.374 11.294 -18.790 1.00 86.88 260 ALA A C 1
ATOM 2010 O O . ALA A 1 260 ? 6.623 10.931 -17.888 1.00 86.88 260 ALA A O 1
ATOM 2011 N N . GLY A 1 261 ? 8.670 10.960 -18.824 1.00 92.19 261 GLY A N 1
ATOM 2012 C CA . GLY A 1 261 ? 9.293 10.041 -17.884 1.00 92.19 261 GLY A CA 1
ATOM 2013 C C . GLY A 1 261 ? 8.659 8.652 -17.921 1.00 92.19 261 GLY A C 1
ATOM 2014 O O . GLY A 1 261 ? 8.441 8.072 -16.860 1.00 92.19 261 GLY A O 1
ATOM 2015 N N . LEU A 1 262 ? 8.338 8.125 -19.110 1.00 92.81 262 LEU A N 1
ATOM 2016 C CA . LEU A 1 262 ? 7.684 6.820 -19.275 1.00 92.81 262 LEU A CA 1
ATOM 2017 C C . LEU A 1 262 ? 8.537 5.835 -20.072 1.00 92.81 262 LEU A C 1
ATOM 2019 O O . LEU A 1 262 ? 9.212 6.217 -21.027 1.00 92.81 262 LEU A O 1
ATOM 2023 N N . TRP A 1 263 ? 8.419 4.557 -19.726 1.00 93.38 263 TRP A N 1
ATOM 2024 C CA . TRP A 1 263 ? 8.930 3.425 -20.491 1.00 93.38 263 TRP A CA 1
ATOM 2025 C C . TRP A 1 263 ? 7.799 2.535 -20.982 1.00 93.38 263 TRP A C 1
ATOM 2027 O O . TRP A 1 263 ? 6.808 2.328 -20.279 1.00 93.38 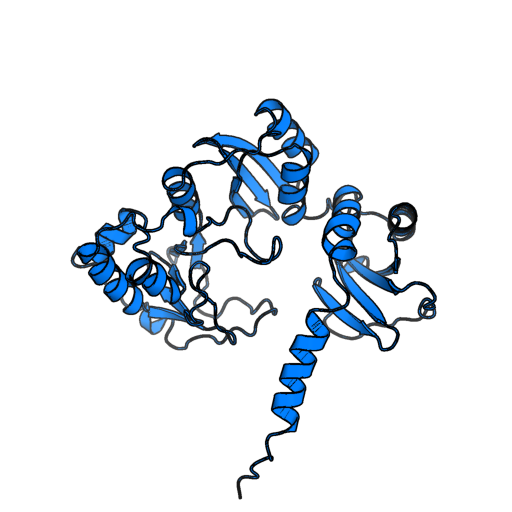263 TRP A O 1
ATOM 2037 N N . LEU A 1 264 ? 7.999 1.964 -22.169 1.00 91.94 264 LEU A N 1
ATOM 2038 C CA . LEU A 1 264 ? 7.272 0.799 -22.647 1.00 91.94 264 LEU A CA 1
ATOM 2039 C C . LEU A 1 264 ? 8.115 -0.447 -22.368 1.00 91.94 264 LEU A C 1
ATOM 2041 O O . LEU A 1 264 ? 9.121 -0.697 -23.034 1.00 91.94 264 LEU A O 1
ATOM 2045 N N . VAL A 1 265 ? 7.690 -1.217 -21.375 1.00 91.94 265 VAL A N 1
ATOM 2046 C CA . VAL A 1 265 ? 8.292 -2.492 -20.992 1.00 91.94 265 VAL A CA 1
ATOM 2047 C C . VAL A 1 265 ? 7.546 -3.616 -21.692 1.00 91.94 265 VAL A C 1
ATOM 2049 O O . VAL A 1 265 ? 6.317 -3.639 -21.706 1.00 91.94 265 VAL A O 1
ATOM 2052 N N . TRP A 1 266 ? 8.286 -4.565 -22.244 1.00 92.94 266 TRP A N 1
ATOM 2053 C CA . TRP A 1 266 ? 7.751 -5.744 -22.900 1.00 92.94 266 TRP A CA 1
ATOM 2054 C C . TRP A 1 266 ? 8.269 -7.004 -22.223 1.00 92.94 266 TRP A C 1
ATOM 2056 O O . TRP A 1 266 ? 9.465 -7.142 -21.961 1.00 92.94 266 TRP A O 1
ATOM 2066 N N . VAL A 1 267 ? 7.347 -7.916 -21.945 1.00 91.88 267 VAL A N 1
ATOM 2067 C CA . VAL A 1 267 ? 7.595 -9.218 -21.338 1.00 91.88 267 VAL A CA 1
ATOM 2068 C C . VAL A 1 267 ? 7.110 -10.259 -22.329 1.00 91.88 267 VAL A C 1
ATOM 2070 O O . VAL A 1 267 ? 5.904 -10.371 -22.547 1.00 91.88 267 VAL A O 1
ATOM 2073 N N . LYS A 1 268 ? 8.026 -11.003 -22.943 1.00 93.44 268 LYS A N 1
ATOM 2074 C CA . LYS A 1 268 ? 7.672 -12.052 -23.905 1.00 93.44 268 LYS A CA 1
ATOM 2075 C C . LYS A 1 268 ? 7.951 -13.434 -23.318 1.00 93.44 268 LYS A C 1
ATOM 2077 O O . LYS A 1 268 ? 8.945 -13.565 -22.604 1.00 93.44 268 LYS A O 1
ATOM 2082 N N . PRO A 1 269 ? 7.133 -14.457 -23.604 1.00 91.75 269 PRO A N 1
ATOM 2083 C CA . PRO A 1 269 ? 7.472 -15.826 -23.244 1.00 91.75 269 PRO A CA 1
ATOM 2084 C C . PRO A 1 269 ? 8.675 -16.332 -24.055 1.00 91.75 269 PRO A C 1
ATOM 2086 O O . PRO A 1 269 ? 9.037 -15.777 -25.102 1.00 91.75 269 PRO A O 1
ATOM 2089 N N . ASP A 1 270 ? 9.296 -17.407 -23.581 1.00 89.75 270 ASP A N 1
ATOM 2090 C CA . ASP A 1 270 ? 10.362 -18.082 -24.319 1.00 89.75 270 ASP A CA 1
ATOM 2091 C C . ASP A 1 270 ? 9.889 -18.522 -25.713 1.00 89.75 270 ASP A C 1
ATOM 2093 O O . ASP A 1 270 ? 8.807 -19.082 -25.890 1.00 89.75 270 ASP A O 1
ATOM 2097 N N . GLY A 1 271 ? 10.717 -18.255 -26.725 1.00 89.44 271 GLY A N 1
ATOM 2098 C CA . GLY A 1 271 ? 10.420 -18.575 -28.124 1.00 89.44 271 GLY A CA 1
ATOM 2099 C C . GLY A 1 271 ? 9.520 -17.573 -28.857 1.00 89.44 271 GLY A C 1
ATOM 2100 O O . GLY A 1 271 ? 9.440 -17.656 -30.080 1.00 89.44 271 GLY A O 1
ATOM 2101 N N . ALA A 1 272 ? 8.899 -16.608 -28.167 1.00 91.75 272 ALA A N 1
ATOM 2102 C CA . ALA A 1 272 ? 8.252 -15.481 -28.839 1.00 91.75 272 ALA A CA 1
ATOM 2103 C C . ALA A 1 272 ? 9.295 -14.526 -29.443 1.00 91.75 272 ALA A C 1
ATOM 2105 O O . ALA A 1 272 ? 10.420 -14.397 -28.936 1.00 91.75 272 ALA A O 1
ATOM 2106 N N . GLU A 1 273 ? 8.909 -13.848 -30.521 1.00 93.19 273 GLU A N 1
ATOM 2107 C CA . GLU A 1 273 ? 9.720 -12.815 -31.162 1.00 93.19 273 GLU A CA 1
ATOM 2108 C C . GLU A 1 273 ? 9.517 -11.467 -30.463 1.00 93.19 273 GLU A C 1
ATOM 2110 O O . GLU A 1 273 ? 8.478 -11.201 -29.857 1.00 93.19 273 GLU A O 1
ATOM 2115 N N . TRP A 1 274 ? 10.537 -10.612 -30.514 1.00 93.19 274 TRP A N 1
ATOM 2116 C CA . TRP A 1 274 ? 10.350 -9.220 -30.122 1.00 93.19 274 TRP A CA 1
ATOM 2117 C C . TRP A 1 274 ? 9.530 -8.516 -31.206 1.00 93.19 274 TRP A C 1
ATOM 2119 O O . TRP A 1 274 ? 9.735 -8.805 -32.384 1.00 93.19 274 TRP A O 1
ATOM 2129 N N . PRO A 1 275 ? 8.614 -7.609 -30.838 1.00 89.75 275 PRO A N 1
ATOM 2130 C CA . PRO A 1 275 ? 7.935 -6.790 -31.829 1.00 89.75 275 PRO A CA 1
ATOM 2131 C C . PRO A 1 275 ? 8.971 -5.955 -32.591 1.00 89.75 275 PRO A C 1
ATOM 2133 O O . PRO A 1 275 ? 9.950 -5.497 -31.998 1.00 89.75 275 PRO A O 1
ATOM 2136 N N . ASP A 1 276 ? 8.743 -5.753 -33.888 1.00 82.38 276 ASP A N 1
ATOM 2137 C CA . ASP A 1 276 ? 9.589 -4.891 -34.715 1.00 82.38 276 ASP A CA 1
ATOM 2138 C C . ASP A 1 276 ? 9.701 -3.479 -34.107 1.00 82.38 276 ASP A C 1
ATOM 2140 O O . ASP A 1 276 ? 8.780 -2.999 -33.439 1.00 82.38 276 ASP A O 1
ATOM 2144 N N . ASP A 1 277 ? 10.806 -2.785 -34.394 1.00 65.94 277 ASP A N 1
ATOM 2145 C CA . ASP A 1 277 ? 11.230 -1.520 -33.760 1.00 65.94 277 ASP A CA 1
ATOM 2146 C C . ASP A 1 277 ? 10.241 -0.329 -33.890 1.00 65.94 277 ASP A C 1
ATOM 2148 O O . ASP A 1 277 ? 10.509 0.770 -33.404 1.00 65.94 277 ASP A O 1
ATOM 2152 N N . ALA A 1 278 ? 9.079 -0.506 -34.526 1.00 62.69 278 ALA A N 1
ATOM 2153 C CA . ALA A 1 278 ? 8.069 0.525 -34.752 1.00 62.69 278 ALA A CA 1
ATOM 2154 C C . ALA A 1 278 ? 6.795 0.308 -33.912 1.00 62.69 278 ALA A C 1
ATOM 2156 O O . ALA A 1 278 ? 5.694 0.186 -34.453 1.00 62.69 278 ALA A O 1
ATOM 2157 N N . ILE A 1 279 ? 6.908 0.309 -32.580 1.00 71.75 279 ILE A N 1
ATOM 2158 C CA . ILE A 1 279 ? 5.720 0.395 -31.716 1.00 71.75 279 ILE A CA 1
ATOM 2159 C C . ILE A 1 279 ? 5.355 1.866 -31.510 1.00 71.75 279 ILE A C 1
ATOM 2161 O O . ILE A 1 279 ? 5.953 2.572 -30.699 1.00 71.75 279 ILE A O 1
ATOM 2165 N N . SER A 1 280 ? 4.334 2.334 -32.227 1.00 68.25 280 SER A N 1
ATOM 2166 C CA . SER A 1 280 ? 3.714 3.631 -31.965 1.00 68.25 280 SER A CA 1
ATOM 2167 C C . SER A 1 280 ? 2.510 3.457 -31.046 1.00 68.25 280 SER A C 1
ATOM 2169 O O . SER A 1 280 ? 1.490 2.878 -31.420 1.00 68.25 280 SER A O 1
ATOM 2171 N N . ALA A 1 281 ? 2.608 3.986 -29.833 1.00 65.12 281 ALA A N 1
ATOM 2172 C CA . ALA A 1 281 ? 1.485 4.022 -28.914 1.00 65.12 281 ALA A CA 1
ATOM 2173 C C . ALA A 1 281 ? 0.750 5.367 -29.045 1.00 65.12 281 ALA A C 1
ATOM 2175 O O . ALA A 1 281 ? 1.339 6.440 -28.904 1.00 65.12 281 ALA A O 1
ATOM 2176 N N . HIS A 1 282 ? -0.546 5.310 -29.353 1.00 69.75 282 HIS A N 1
ATOM 2177 C CA . HIS A 1 282 ? -1.411 6.481 -29.498 1.00 69.75 282 HIS A CA 1
ATOM 2178 C C . HIS A 1 282 ? -2.423 6.527 -28.349 1.00 69.75 282 HIS A C 1
ATOM 2180 O O . HIS A 1 282 ? -3.077 5.528 -28.062 1.00 69.75 282 HIS A O 1
ATOM 2186 N N . GLY A 1 283 ? -2.590 7.692 -27.717 1.00 71.44 283 GLY A N 1
ATOM 2187 C CA . GLY A 1 283 ? -3.590 7.912 -26.667 1.00 71.44 283 GLY A CA 1
ATOM 2188 C C . GLY A 1 283 ? -3.019 8.537 -25.395 1.00 71.44 283 GLY A C 1
ATOM 2189 O O . GLY A 1 283 ? -1.847 8.901 -25.330 1.00 71.44 283 GLY A O 1
ATOM 2190 N N . ASN A 1 284 ? -3.874 8.682 -24.379 1.00 71.06 284 ASN A N 1
ATOM 2191 C CA . ASN A 1 284 ? -3.482 9.184 -23.062 1.00 71.06 284 ASN A CA 1
ATOM 2192 C C . ASN A 1 284 ? -2.781 8.067 -22.280 1.00 71.06 284 ASN A C 1
ATOM 2194 O O . ASN A 1 284 ? -3.390 7.357 -21.483 1.00 71.06 284 ASN A O 1
ATOM 2198 N N . MET A 1 285 ? -1.509 7.875 -22.599 1.00 72.69 285 MET A N 1
ATOM 2199 C CA . MET A 1 285 ? -0.640 6.897 -21.973 1.00 72.69 285 MET A CA 1
ATOM 2200 C C . MET A 1 285 ? -0.295 7.321 -20.547 1.00 72.69 285 MET A C 1
ATOM 2202 O O . MET A 1 285 ? 0.283 8.386 -20.332 1.00 72.69 285 MET A O 1
ATOM 2206 N N . GLN A 1 286 ? -0.644 6.486 -19.572 1.00 79.00 286 GLN A N 1
ATOM 2207 C CA . GLN A 1 286 ? -0.328 6.707 -18.164 1.00 79.00 286 GLN A CA 1
ATOM 2208 C C . GLN A 1 286 ? 0.401 5.485 -17.594 1.00 79.00 286 GLN A C 1
ATOM 2210 O O . GLN A 1 286 ? 0.179 4.368 -18.076 1.00 79.00 286 GLN A O 1
ATOM 2215 N N . PRO A 1 287 ? 1.261 5.667 -16.573 1.00 82.75 287 PRO A N 1
ATOM 2216 C CA . PRO A 1 287 ? 1.809 4.549 -15.815 1.00 82.75 287 PRO A CA 1
ATOM 2217 C C . PRO A 1 287 ? 0.705 3.587 -15.367 1.00 82.75 287 PRO A C 1
ATOM 2219 O O . PRO A 1 287 ? -0.361 4.023 -14.933 1.00 82.75 287 PRO A O 1
ATOM 2222 N N . GLY A 1 288 ? 0.970 2.286 -15.461 1.00 82.06 288 GLY A N 1
ATOM 2223 C CA . GLY A 1 288 ? 0.019 1.234 -15.103 1.00 82.06 288 GLY A CA 1
ATOM 2224 C C . GLY A 1 288 ? -0.835 0.726 -16.265 1.00 82.06 288 GLY A C 1
ATOM 2225 O O . GLY A 1 288 ? -1.562 -0.244 -16.080 1.00 82.06 288 GLY A O 1
ATOM 2226 N N . PHE A 1 289 ? -0.738 1.317 -17.463 1.00 85.19 289 PHE A N 1
ATOM 2227 C CA . PHE A 1 289 ? -1.328 0.703 -18.653 1.00 85.19 289 PHE A CA 1
ATOM 2228 C C . PHE A 1 289 ? -0.665 -0.652 -18.927 1.00 85.19 289 PHE A C 1
ATOM 2230 O O . PHE A 1 289 ? 0.560 -0.734 -19.009 1.00 85.19 289 PHE A O 1
ATOM 2237 N N . GLU A 1 290 ? -1.471 -1.694 -19.108 1.00 88.19 290 GLU A N 1
ATOM 2238 C CA . GLU A 1 290 ? -1.020 -3.038 -19.461 1.00 88.19 290 GLU A CA 1
ATOM 2239 C C . GLU A 1 290 ? -1.876 -3.585 -20.607 1.00 88.19 290 GLU A C 1
ATOM 2241 O O . GLU A 1 290 ? -3.091 -3.383 -20.647 1.00 88.19 290 GLU A O 1
ATOM 2246 N N . ALA A 1 291 ? -1.238 -4.288 -21.539 1.00 87.81 291 ALA A N 1
ATOM 2247 C CA . ALA A 1 291 ? -1.902 -5.011 -22.612 1.00 87.81 291 ALA A CA 1
ATOM 2248 C C . ALA A 1 291 ? -1.313 -6.418 -22.746 1.00 87.81 291 ALA A C 1
ATOM 2250 O O . ALA A 1 291 ? -0.099 -6.605 -22.662 1.00 87.81 291 ALA A O 1
ATOM 2251 N N . SER A 1 292 ? -2.187 -7.403 -22.956 1.00 88.75 292 SER A N 1
ATOM 2252 C CA . SER A 1 292 ? -1.816 -8.779 -23.295 1.00 88.75 292 SER A CA 1
ATOM 2253 C C . SER A 1 292 ? -1.927 -8.993 -24.800 1.00 88.75 292 SER A C 1
ATOM 2255 O O . SER A 1 292 ? -2.868 -8.502 -25.427 1.00 88.75 292 SER A O 1
ATOM 2257 N N . HIS A 1 293 ? -0.992 -9.753 -25.361 1.00 87.50 293 HIS A N 1
ATOM 2258 C CA . HIS A 1 293 ? -0.871 -9.993 -26.796 1.00 87.50 293 HIS A CA 1
ATOM 2259 C C . HIS A 1 293 ? -1.225 -11.448 -27.155 1.00 87.50 293 HIS A C 1
ATOM 2261 O O . HIS A 1 293 ? -1.157 -12.326 -26.290 1.00 87.50 293 HIS A O 1
ATOM 2267 N N . PRO A 1 294 ? -1.632 -11.736 -28.410 1.00 88.88 294 PRO A N 1
ATOM 2268 C CA . PRO A 1 294 ? -2.053 -13.081 -28.824 1.00 88.88 294 PRO A CA 1
ATOM 2269 C C . PRO A 1 294 ? -0.985 -14.176 -28.686 1.00 88.88 294 PRO A C 1
ATOM 2271 O O . PRO A 1 294 ? -1.329 -15.347 -28.557 1.00 88.88 294 PRO A O 1
ATOM 2274 N N . ASP A 1 295 ? 0.292 -13.804 -28.712 1.00 87.69 295 ASP A N 1
ATOM 2275 C CA . ASP A 1 295 ? 1.451 -14.686 -28.528 1.00 87.69 295 ASP A CA 1
ATOM 2276 C C . ASP A 1 295 ? 1.760 -14.980 -27.045 1.00 87.69 295 ASP A C 1
ATOM 2278 O O . ASP A 1 295 ? 2.726 -15.673 -26.735 1.00 87.69 295 ASP A O 1
ATOM 2282 N N . GLY A 1 296 ? 0.954 -14.450 -26.119 1.00 88.12 296 GLY A N 1
ATOM 2283 C CA . GLY A 1 296 ? 1.177 -14.548 -24.677 1.00 88.12 296 GLY A CA 1
ATOM 2284 C C . GLY A 1 296 ? 2.128 -13.486 -24.120 1.00 88.12 296 GLY A C 1
ATOM 2285 O O . GLY A 1 296 ? 2.324 -13.437 -22.904 1.00 88.12 296 GLY A O 1
ATOM 2286 N N . SER A 1 297 ? 2.687 -12.615 -24.966 1.00 91.44 297 SER A N 1
ATOM 2287 C CA . SER A 1 297 ? 3.468 -11.467 -24.515 1.00 91.44 297 SER A CA 1
ATOM 2288 C C . SER A 1 297 ? 2.595 -10.457 -23.769 1.00 91.44 297 SER A C 1
ATOM 2290 O O . SER A 1 297 ? 1.368 -10.404 -23.905 1.00 91.44 297 SER A O 1
ATOM 2292 N N . ARG A 1 298 ? 3.244 -9.593 -22.991 1.00 91.56 298 ARG A N 1
ATOM 2293 C CA . ARG A 1 298 ? 2.620 -8.461 -22.308 1.00 91.56 298 ARG A CA 1
ATOM 2294 C C . ARG A 1 298 ? 3.433 -7.201 -22.524 1.00 91.56 298 ARG A C 1
ATOM 2296 O O . ARG A 1 298 ? 4.658 -7.228 -22.460 1.00 91.56 298 ARG A O 1
ATOM 2303 N N . SER A 1 299 ? 2.745 -6.087 -22.717 1.00 91.25 299 SER A N 1
ATOM 2304 C CA . SER A 1 299 ? 3.355 -4.762 -22.703 1.00 91.25 299 SER A CA 1
ATOM 2305 C C . SER A 1 299 ? 2.804 -3.954 -21.546 1.00 91.25 299 SER A C 1
ATOM 2307 O O . SER A 1 299 ? 1.590 -3.924 -21.345 1.00 91.25 299 SER A O 1
ATOM 2309 N N . ARG A 1 300 ? 3.679 -3.255 -20.832 1.00 91.50 300 ARG A N 1
ATOM 2310 C CA . ARG A 1 300 ? 3.326 -2.398 -19.708 1.00 91.50 300 ARG A CA 1
ATOM 2311 C C . ARG A 1 300 ? 3.968 -1.034 -19.868 1.00 91.50 300 ARG A C 1
ATOM 2313 O O . ARG A 1 300 ? 5.131 -0.927 -20.245 1.00 91.50 300 ARG A O 1
ATOM 2320 N N . MET A 1 301 ? 3.221 0.005 -19.533 1.00 91.62 301 MET A N 1
ATOM 2321 C CA . MET A 1 301 ? 3.778 1.333 -19.343 1.00 91.62 301 MET A CA 1
ATOM 2322 C C . MET A 1 301 ? 4.089 1.568 -17.877 1.00 91.62 301 MET A C 1
ATOM 2324 O O . MET A 1 301 ? 3.213 1.452 -17.018 1.00 91.62 301 MET A O 1
ATOM 2328 N N . CYS A 1 302 ? 5.323 1.952 -17.588 1.00 92.81 302 CYS A N 1
ATOM 2329 C CA . CYS A 1 302 ? 5.739 2.352 -16.251 1.00 92.81 302 CYS A CA 1
ATOM 2330 C C . CYS A 1 302 ? 6.450 3.703 -16.306 1.00 92.81 302 CYS A C 1
ATOM 2332 O O . CYS A 1 302 ? 6.874 4.158 -17.369 1.00 92.81 302 CYS A O 1
ATOM 2334 N N . ALA A 1 303 ? 6.585 4.353 -15.151 1.00 93.44 303 ALA A N 1
ATOM 2335 C CA . ALA A 1 303 ? 7.523 5.462 -15.037 1.00 93.44 303 ALA A CA 1
ATOM 2336 C C . ALA A 1 303 ? 8.949 4.968 -15.338 1.00 93.44 303 ALA A C 1
ATOM 2338 O O . ALA A 1 303 ? 9.246 3.787 -15.139 1.00 93.44 303 ALA A O 1
ATOM 2339 N N . MET A 1 304 ? 9.828 5.858 -15.791 1.00 95.56 304 MET A N 1
ATOM 2340 C CA . MET A 1 304 ? 11.265 5.585 -15.819 1.00 95.56 304 MET A CA 1
ATOM 2341 C C . MET A 1 304 ? 11.744 5.235 -14.412 1.00 95.56 304 MET A C 1
ATOM 2343 O O . MET A 1 304 ? 11.280 5.828 -13.439 1.00 95.56 304 MET A O 1
ATOM 2347 N N . GLN A 1 305 ? 12.653 4.270 -14.313 1.00 96.88 305 GLN A N 1
ATOM 2348 C CA . GLN A 1 305 ? 13.115 3.730 -13.038 1.00 96.88 305 GLN A CA 1
ATOM 2349 C C . GLN A 1 305 ? 14.594 4.058 -12.811 1.00 96.88 305 GLN A C 1
ATOM 2351 O O . GLN A 1 305 ? 15.373 4.140 -13.763 1.00 96.88 305 GLN A O 1
ATOM 2356 N N . ASP A 1 306 ? 14.981 4.209 -11.546 1.00 97.56 306 ASP A N 1
ATOM 2357 C CA . ASP A 1 306 ? 16.380 4.064 -11.142 1.00 97.56 306 ASP A CA 1
ATOM 2358 C C . ASP A 1 306 ? 16.750 2.573 -11.027 1.00 97.56 306 ASP A C 1
ATOM 2360 O O . ASP A 1 306 ? 15.894 1.694 -11.173 1.00 97.56 306 ASP A O 1
ATOM 2364 N N . ALA A 1 307 ? 18.027 2.280 -10.772 1.00 97.56 307 ALA A N 1
ATOM 2365 C CA . ALA A 1 307 ? 18.517 0.906 -10.659 1.00 97.56 307 ALA A CA 1
ATOM 2366 C C . ALA A 1 307 ? 17.764 0.075 -9.605 1.00 97.56 307 ALA A C 1
ATOM 2368 O O . ALA A 1 307 ? 17.344 -1.043 -9.899 1.00 97.56 307 ALA A O 1
ATOM 2369 N N . LEU A 1 308 ? 17.547 0.628 -8.408 1.00 96.75 308 LEU A N 1
ATOM 2370 C CA . LEU A 1 308 ? 16.934 -0.092 -7.290 1.00 96.75 308 LEU A CA 1
ATOM 2371 C C . LEU A 1 308 ? 15.459 -0.394 -7.563 1.00 96.75 308 LEU A C 1
ATOM 2373 O O . LEU A 1 308 ? 15.004 -1.521 -7.356 1.00 96.75 308 LEU A O 1
ATOM 2377 N N . SER A 1 309 ? 14.708 0.595 -8.053 1.00 95.62 309 SER A N 1
ATOM 2378 C CA . SER A 1 309 ? 13.296 0.406 -8.385 1.00 95.62 309 SER A CA 1
ATOM 2379 C C . SER A 1 309 ? 13.111 -0.519 -9.591 1.00 95.62 309 SER A C 1
ATOM 2381 O O . SER A 1 309 ? 12.175 -1.317 -9.602 1.00 95.62 309 SER A O 1
ATOM 2383 N N . TRP A 1 310 ? 14.013 -0.484 -10.582 1.00 96.75 310 TRP A N 1
ATOM 2384 C CA . TRP A 1 310 ? 13.964 -1.402 -11.726 1.00 96.75 310 TRP A CA 1
ATOM 2385 C C . TRP A 1 310 ? 14.217 -2.855 -11.310 1.00 96.75 310 TRP A C 1
ATOM 2387 O O . TRP A 1 310 ? 13.443 -3.738 -11.678 1.00 96.75 310 TRP A O 1
ATOM 2397 N N . GLU A 1 311 ? 15.243 -3.111 -10.494 1.00 95.88 311 GLU A N 1
ATOM 2398 C CA . GLU A 1 311 ? 15.534 -4.452 -9.966 1.00 95.88 311 GLU A CA 1
ATOM 2399 C C . GLU A 1 311 ? 14.381 -4.998 -9.113 1.00 95.88 311 GLU A C 1
ATOM 2401 O O . GLU A 1 311 ? 13.997 -6.167 -9.247 1.00 95.88 311 GLU A O 1
ATOM 2406 N N . HIS A 1 312 ? 13.778 -4.145 -8.281 1.00 93.88 312 HIS A N 1
ATOM 2407 C CA . HIS A 1 312 ? 12.590 -4.500 -7.513 1.00 93.88 312 HIS A CA 1
ATOM 2408 C C . HIS A 1 312 ? 11.409 -4.858 -8.419 1.00 93.88 312 HIS A C 1
ATOM 2410 O O . HIS A 1 312 ? 10.796 -5.912 -8.239 1.00 93.88 312 HIS A O 1
ATOM 2416 N N . MET A 1 313 ? 11.118 -4.029 -9.425 1.00 91.69 313 MET A N 1
ATOM 2417 C CA . MET A 1 313 ? 10.003 -4.266 -10.340 1.00 91.69 313 MET A CA 1
ATOM 2418 C C . MET A 1 313 ? 10.197 -5.550 -11.161 1.00 91.69 313 MET A C 1
ATOM 2420 O O . MET A 1 313 ? 9.241 -6.306 -11.341 1.00 91.69 313 MET A O 1
ATOM 2424 N N . LEU A 1 314 ? 11.422 -5.846 -11.611 1.00 92.38 314 LEU A N 1
ATOM 2425 C CA . LEU A 1 314 ? 11.752 -7.113 -12.274 1.00 92.38 314 LEU A CA 1
ATOM 2426 C C . LEU A 1 314 ? 11.465 -8.313 -11.361 1.00 92.38 314 LEU A C 1
ATOM 2428 O O . LEU A 1 314 ? 10.784 -9.251 -11.773 1.00 92.38 314 LEU A O 1
ATOM 2432 N N . THR A 1 315 ? 11.930 -8.249 -10.113 1.00 90.19 315 THR A N 1
ATOM 2433 C CA . THR A 1 315 ? 11.844 -9.360 -9.155 1.00 90.19 315 THR A CA 1
ATOM 2434 C C . THR A 1 315 ? 10.412 -9.613 -8.673 1.00 90.19 315 THR A C 1
ATOM 2436 O O . THR A 1 315 ? 9.964 -10.759 -8.625 1.00 90.19 315 THR A O 1
ATOM 2439 N N . HIS A 1 316 ? 9.677 -8.557 -8.313 1.00 83.62 316 HIS A N 1
ATOM 2440 C CA . HIS A 1 316 ? 8.419 -8.686 -7.572 1.00 83.62 316 HIS A CA 1
ATOM 2441 C C . HIS A 1 316 ? 7.179 -8.433 -8.423 1.00 83.62 316 HIS A C 1
ATOM 2443 O O . HIS A 1 316 ? 6.196 -9.144 -8.255 1.00 83.62 316 HIS A O 1
ATOM 2449 N N . GLU A 1 317 ? 7.211 -7.486 -9.359 1.00 80.12 317 GLU A N 1
ATOM 2450 C CA . GLU A 1 317 ? 6.019 -7.161 -10.150 1.00 80.12 317 GLU A CA 1
ATOM 2451 C C . GLU A 1 317 ? 5.960 -7.991 -11.437 1.00 80.12 317 GLU A C 1
ATOM 2453 O O . GLU A 1 317 ? 4.943 -8.603 -11.757 1.00 80.12 317 GLU A O 1
ATOM 2458 N N . ILE A 1 318 ? 7.070 -8.059 -12.175 1.00 80.94 318 ILE A N 1
ATOM 2459 C CA . ILE A 1 318 ? 7.131 -8.777 -13.455 1.00 80.94 318 ILE A CA 1
ATOM 2460 C C . ILE A 1 318 ? 7.333 -10.283 -13.234 1.00 80.94 318 ILE A C 1
ATOM 2462 O O . ILE A 1 318 ? 6.719 -11.105 -13.926 1.00 80.94 318 ILE A O 1
ATOM 2466 N N . GLY A 1 319 ? 8.153 -10.652 -12.244 1.00 75.94 319 GLY A N 1
ATOM 2467 C CA . GLY A 1 319 ? 8.440 -12.042 -11.891 1.00 75.94 319 GLY A CA 1
ATOM 2468 C C . GLY A 1 319 ? 7.236 -12.805 -11.331 1.00 75.94 319 GLY A C 1
ATOM 2469 O O . GLY A 1 319 ? 7.026 -13.960 -11.697 1.00 75.94 319 GLY A O 1
ATOM 2470 N N . ARG A 1 320 ? 6.402 -12.167 -10.494 1.00 70.56 320 ARG A N 1
ATOM 2471 C CA . ARG A 1 320 ? 5.251 -12.828 -9.839 1.00 70.56 320 ARG A CA 1
ATOM 2472 C C . ARG A 1 320 ? 4.009 -12.944 -10.706 1.00 70.56 320 ARG A C 1
ATOM 2474 O O . ARG A 1 320 ? 3.075 -13.645 -10.324 1.00 70.56 320 ARG A O 1
ATOM 2481 N N . ALA A 1 321 ? 3.963 -12.259 -11.846 1.00 61.38 321 ALA A N 1
ATOM 2482 C CA . ALA A 1 321 ? 2.773 -12.234 -12.673 1.00 61.38 321 ALA A CA 1
ATOM 2483 C C . ALA A 1 321 ? 2.561 -13.616 -13.318 1.00 61.38 321 ALA A C 1
ATOM 2485 O O . ALA A 1 321 ? 3.107 -13.899 -14.394 1.00 61.38 321 ALA A O 1
ATOM 2486 N N . GLU A 1 322 ? 1.810 -14.480 -12.626 1.00 57.47 322 GLU A N 1
ATOM 2487 C CA . GLU A 1 322 ? 1.435 -15.810 -13.093 1.00 57.47 322 GLU A CA 1
ATOM 2488 C C . GLU A 1 322 ? 0.695 -15.713 -14.436 1.00 57.47 322 GLU A C 1
ATOM 2490 O O . GLU A 1 322 ? -0.143 -14.821 -14.616 1.00 57.47 322 GLU A O 1
ATOM 2495 N N . PRO A 1 323 ? 0.921 -16.654 -15.368 1.00 52.28 323 PRO A N 1
ATOM 2496 C CA . PRO A 1 323 ? 0.262 -16.644 -16.673 1.00 52.28 323 PRO A CA 1
ATOM 2497 C C . PRO A 1 323 ? -1.278 -16.755 -16.642 1.00 52.28 323 PRO A C 1
ATOM 2499 O O . PRO A 1 323 ? -1.903 -16.605 -17.687 1.00 52.28 323 PRO A O 1
ATOM 2502 N N . GLN A 1 324 ? -1.925 -17.054 -15.502 1.00 47.75 324 GLN A N 1
ATOM 2503 C CA . GLN A 1 324 ? -3.274 -17.655 -15.518 1.00 47.75 324 GLN A CA 1
ATOM 2504 C C . GLN A 1 324 ? -4.421 -16.868 -14.848 1.00 47.75 324 GLN A C 1
ATOM 2506 O O . GLN A 1 324 ? -5.579 -17.262 -14.984 1.00 47.75 324 GLN A O 1
ATOM 2511 N N . GLY A 1 325 ? -4.184 -15.737 -14.178 1.00 46.16 325 GLY A N 1
ATOM 2512 C CA . GLY A 1 325 ? -5.235 -15.109 -13.354 1.00 46.16 325 GLY A CA 1
ATOM 2513 C C . GLY A 1 325 ? -6.201 -14.157 -14.076 1.00 46.16 325 GLY A C 1
ATOM 2514 O O . GLY A 1 325 ? -7.419 -14.205 -13.872 1.00 46.16 325 GLY A O 1
ATOM 2515 N N . PHE A 1 326 ? -5.678 -13.256 -14.910 1.00 42.81 326 PHE A N 1
ATOM 2516 C CA . PHE A 1 326 ? -6.471 -12.119 -15.396 1.00 42.81 326 PHE A CA 1
ATOM 2517 C C . PHE A 1 326 ? -7.316 -12.465 -16.632 1.00 42.81 326 PHE A C 1
ATOM 2519 O O . PHE A 1 326 ? -8.496 -12.110 -16.700 1.00 42.81 326 PHE A O 1
ATOM 2526 N N . GLY A 1 327 ? -6.764 -13.257 -17.560 1.00 43.03 327 GLY A N 1
ATOM 2527 C CA . GLY A 1 327 ? -7.476 -13.729 -18.755 1.00 43.03 327 GLY A CA 1
ATOM 2528 C C . GLY A 1 327 ? -8.676 -14.628 -18.434 1.00 43.03 327 GLY A C 1
ATOM 2529 O O . GLY A 1 327 ? -9.727 -14.496 -19.057 1.00 43.03 327 GLY A O 1
ATOM 2530 N N . ALA A 1 328 ? -8.576 -15.476 -17.404 1.00 43.41 328 ALA A N 1
ATOM 2531 C CA . ALA A 1 328 ? -9.681 -16.335 -16.974 1.00 43.41 328 ALA A CA 1
ATOM 2532 C C . ALA A 1 328 ? -10.839 -15.533 -16.349 1.00 43.41 328 ALA A C 1
ATOM 2534 O O . ALA A 1 328 ? -12.008 -15.820 -16.617 1.00 43.41 328 ALA A O 1
ATOM 2535 N N . ARG A 1 329 ? -10.540 -14.486 -15.563 1.00 41.91 329 ARG A N 1
ATOM 2536 C CA . ARG A 1 329 ? -11.565 -13.606 -14.975 1.00 41.91 329 ARG A CA 1
ATOM 2537 C C . ARG A 1 329 ? -12.229 -12.708 -16.019 1.00 41.91 329 ARG A C 1
ATOM 2539 O O . ARG A 1 329 ? -13.455 -12.616 -16.021 1.00 41.91 329 ARG A O 1
ATOM 2546 N N . LEU A 1 330 ? -11.468 -12.099 -16.934 1.00 39.28 330 LEU A N 1
ATOM 2547 C CA . LEU A 1 330 ? -12.040 -11.270 -18.001 1.00 39.28 330 LEU A CA 1
ATOM 2548 C C . LEU A 1 330 ? -12.816 -12.119 -19.022 1.00 39.28 330 LEU A C 1
ATOM 2550 O O . LEU A 1 330 ? -13.923 -11.753 -19.408 1.00 39.28 330 LEU A O 1
ATOM 2554 N N . GLY A 1 331 ? -12.298 -13.299 -19.382 1.00 39.19 331 GLY A N 1
ATOM 2555 C CA . GLY A 1 331 ? -12.983 -14.273 -20.233 1.00 39.19 331 GLY A CA 1
ATOM 2556 C C . GLY A 1 331 ? -14.299 -14.768 -19.626 1.00 39.19 331 GLY A C 1
ATOM 2557 O O . GLY A 1 331 ? -15.308 -14.830 -20.324 1.00 39.19 331 GLY A O 1
ATOM 2558 N N . ALA A 1 332 ? -14.345 -15.025 -18.313 1.00 42.94 332 ALA A N 1
ATOM 2559 C CA . ALA A 1 332 ? -15.580 -15.390 -17.612 1.00 42.94 332 ALA A CA 1
ATOM 2560 C C . ALA A 1 332 ? -16.600 -14.235 -17.535 1.00 42.94 332 ALA A C 1
ATOM 2562 O O . ALA A 1 332 ? -17.810 -14.475 -17.584 1.00 42.94 332 ALA A O 1
ATOM 2563 N N . ILE A 1 333 ? -16.137 -12.984 -17.435 1.00 40.38 333 ILE A N 1
ATOM 2564 C CA . ILE A 1 333 ? -16.994 -11.788 -17.447 1.00 40.38 333 ILE A CA 1
ATOM 2565 C C . ILE A 1 333 ? -17.563 -11.542 -18.853 1.00 40.38 333 ILE A C 1
ATOM 2567 O O . ILE A 1 333 ? -18.770 -11.337 -18.991 1.00 40.38 333 ILE A O 1
ATOM 2571 N N . LEU A 1 334 ? -16.734 -11.634 -19.896 1.00 40.47 334 LEU A N 1
ATOM 2572 C CA . LEU A 1 334 ? -17.150 -11.454 -21.289 1.00 40.47 334 LEU A CA 1
ATOM 2573 C C . LEU A 1 334 ? -18.053 -12.601 -21.774 1.00 40.47 334 LEU A C 1
ATOM 2575 O O . LEU A 1 334 ? -19.075 -12.341 -22.408 1.00 40.47 334 LEU A O 1
ATOM 2579 N N . ALA A 1 335 ? -17.780 -13.853 -21.390 1.00 45.25 335 ALA A N 1
ATOM 2580 C CA . ALA A 1 335 ? -18.657 -14.993 -21.678 1.00 45.25 335 ALA A CA 1
ATOM 2581 C C . ALA A 1 335 ? -20.036 -14.865 -20.997 1.00 45.25 335 ALA A C 1
ATOM 2583 O O . ALA A 1 335 ? -21.058 -15.216 -21.588 1.00 45.25 335 ALA A O 1
ATOM 2584 N N . LYS A 1 336 ? -20.100 -14.289 -19.785 1.00 50.44 336 LYS A N 1
ATOM 2585 C CA . LYS A 1 336 ? -21.370 -13.952 -19.110 1.00 50.44 336 LYS A CA 1
ATOM 2586 C C . LYS A 1 336 ? -22.148 -12.826 -19.798 1.00 50.44 336 LYS A C 1
ATOM 2588 O O . LYS A 1 336 ? -23.369 -12.769 -19.648 1.00 50.44 336 LYS A O 1
ATOM 2593 N N . GLN A 1 337 ? -21.475 -11.929 -20.518 1.00 45.72 337 GLN A N 1
ATOM 2594 C CA . GLN A 1 337 ? -22.114 -10.837 -21.260 1.00 45.72 337 GLN A CA 1
ATOM 2595 C C . GLN A 1 337 ? -22.562 -11.270 -22.663 1.00 45.72 337 GLN A C 1
ATOM 2597 O O . GLN A 1 337 ? -23.634 -10.861 -23.100 1.00 45.72 337 GLN A O 1
ATOM 2602 N N . ALA A 1 338 ? -21.824 -12.168 -23.321 1.00 47.47 338 ALA A N 1
ATOM 2603 C CA . ALA A 1 338 ? -22.174 -12.713 -24.635 1.00 47.47 338 ALA A CA 1
ATOM 2604 C C . ALA A 1 338 ? -23.412 -13.638 -24.624 1.00 47.47 338 ALA A C 1
ATOM 2606 O O . ALA A 1 338 ? -24.025 -13.860 -25.664 1.00 47.47 338 ALA A O 1
ATOM 2607 N N . GLY A 1 339 ? -23.803 -14.163 -23.456 1.00 48.91 339 GLY A N 1
ATOM 2608 C CA . GLY A 1 339 ? -24.973 -15.037 -23.296 1.00 48.91 339 GLY A CA 1
ATOM 2609 C C . GLY A 1 339 ? -26.300 -14.332 -22.986 1.00 48.91 339 GLY A C 1
ATOM 2610 O O . GLY A 1 339 ? -27.307 -15.015 -22.801 1.00 48.91 339 GLY A O 1
ATOM 2611 N N . LYS A 1 340 ? -26.340 -12.994 -22.884 1.00 39.62 340 LYS A N 1
ATOM 2612 C CA . LYS A 1 340 ? -27.595 -12.263 -22.639 1.00 39.62 340 LYS A CA 1
ATOM 2613 C C . LYS A 1 340 ? -28.182 -11.761 -23.964 1.00 39.62 340 LYS A C 1
ATOM 2615 O O . LYS A 1 340 ? -27.531 -10.952 -24.621 1.00 39.62 340 LYS A O 1
ATOM 2620 N N . PRO A 1 341 ? -29.395 -12.190 -24.365 1.00 33.38 341 PRO A N 1
ATOM 2621 C CA . PRO A 1 341 ? -30.046 -11.636 -25.544 1.00 33.38 341 PRO A CA 1
ATOM 2622 C C . PRO A 1 341 ? -30.277 -10.136 -25.341 1.00 33.38 341 PRO A C 1
ATOM 2624 O O . PRO A 1 341 ? -30.790 -9.707 -24.305 1.00 33.38 341 PRO A O 1
ATOM 2627 N N . VAL A 1 342 ? -29.872 -9.344 -26.332 1.00 32.12 342 VAL A N 1
ATOM 2628 C CA . VAL A 1 342 ? -30.109 -7.900 -26.376 1.00 32.12 342 VAL A CA 1
ATOM 2629 C C . VAL A 1 342 ? -31.620 -7.681 -26.426 1.00 32.12 342 VAL A C 1
ATOM 2631 O O . VAL A 1 342 ? -32.259 -7.952 -27.440 1.00 32.12 342 VAL A O 1
ATOM 2634 N N . GLN A 1 343 ? -32.206 -7.212 -25.323 1.00 31.03 343 GLN A N 1
ATOM 2635 C CA . GLN A 1 343 ? -33.553 -6.651 -25.346 1.00 31.03 343 GLN A CA 1
ATOM 2636 C C . GLN A 1 343 ? -33.497 -5.349 -26.142 1.00 31.03 343 GLN A C 1
ATOM 2638 O O . GLN A 1 343 ? -33.017 -4.326 -25.660 1.00 31.03 34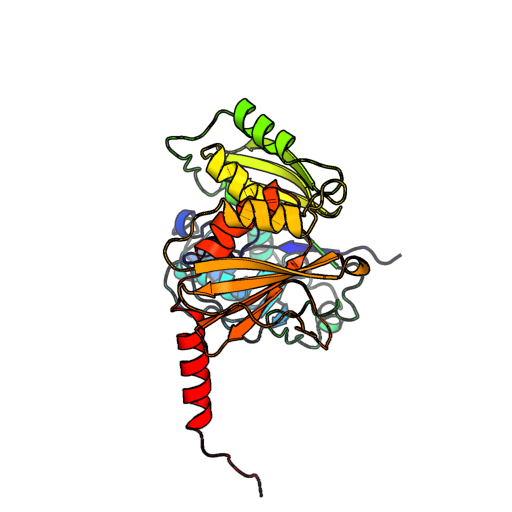3 GLN A O 1
ATOM 2643 N N . THR A 1 344 ? -33.972 -5.393 -27.380 1.00 30.80 344 THR A N 1
ATOM 2644 C CA . THR A 1 344 ? -34.306 -4.187 -28.130 1.00 30.80 344 THR A CA 1
ATOM 2645 C C . THR A 1 344 ? -35.582 -3.606 -27.528 1.00 30.80 344 THR A C 1
ATOM 2647 O O . THR A 1 344 ? -36.643 -4.224 -27.630 1.00 30.80 344 THR A O 1
ATOM 2650 N N . CYS A 1 345 ? -35.484 -2.448 -26.875 1.00 29.72 345 CYS A N 1
ATOM 2651 C CA . CYS A 1 345 ? -36.661 -1.644 -26.556 1.00 29.72 345 CYS A CA 1
ATOM 2652 C C . CYS A 1 345 ? -37.298 -1.182 -27.872 1.00 29.72 345 CYS A C 1
ATOM 2654 O O . CYS A 1 345 ? -36.630 -0.524 -28.673 1.00 29.72 345 CYS A O 1
ATOM 2656 N N . GLY A 1 346 ? -38.551 -1.582 -28.089 1.00 38.00 346 GLY A N 1
ATOM 2657 C CA . GLY A 1 346 ? -39.445 -1.010 -29.096 1.00 38.00 346 GLY A CA 1
ATOM 2658 C C . GLY A 1 346 ? -40.242 0.157 -28.541 1.00 38.00 346 GLY A C 1
ATOM 2659 O O . GLY A 1 346 ? -40.343 0.254 -27.294 1.00 38.00 346 GLY A O 1
#

pLDDT: mean 83.58, std 18.52, range [29.72, 98.31]

Sequence (346 aa):
MSKELTLEMVGYWASLDTDDEGPPGLPDPRGLVGRCGIVESRQLAKYLESGVVIRSYMGSAACRICGADVGNKELTDGRWAWPSGLAHYVREHHVPLPEGLMAAANGDGPPRPSGLEARFEKPQIVASGVAIGRPAGWEGLRVSFEAWFEWAAQAIPAQPAADAVTTEEAIEVADALSHDRASFNLEDAYGRWRVVGRVHGRRVRFYLERSSSDALRERLLRIRPPDPDNLLSMDAANEIAGRHKFPDREVRVLAAHEQAGLWLVWVKPDGAEWPDDAISAHGNMQPGFEASHPDGSRSRMCAMQDALSWEHMLTHEIGRAEPQGFGARLGAILAKQAGKPVQTCG